Protein AF-A0AAD5BI56-F1 (afdb_monomer)

Nearest PDB structures (foldseek):
  2qjc-assembly1_A  TM=8.716E-01  e=9.945E-19  Trypanosoma brucei
  1g5b-assembly2_B  TM=6.865E-01  e=1.664E-09  Lambdavirus lambda
  2dfj-assembly1_B  TM=6.209E-01  e=1.092E-09  Shigella flexneri 2a
  7zr6-assembly1_P  TM=5.043E-01  e=1.382E-05  Homo sapiens
  6yfo-assembly1_AA  TM=4.693E-01  e=3.822E-01  Leviviridae sp.

Solvent-accessible surface area (backbone atoms only — not comparable to full-atom values): 16177 Å² total; per-residue (Å²): 135,86,74,77,98,68,82,76,65,78,79,69,83,77,62,63,23,41,42,69,44,68,53,70,52,32,77,53,95,51,94,95,40,48,67,31,48,30,44,38,41,29,20,32,37,18,4,41,42,68,48,50,53,50,38,39,56,75,67,62,67,43,84,92,47,36,45,53,33,37,28,11,30,47,48,38,94,36,93,32,24,66,63,30,51,50,50,37,59,80,63,71,49,45,50,26,32,14,49,56,56,50,51,20,47,42,42,35,18,61,77,67,73,49,71,64,66,31,34,44,44,81,86,45,102,50,72,51,81,71,78,83,91,80,82,95,65,100,40,60,39,49,63,48,29,76,69,54,47,57,70,53,52,54,53,59,53,65,21,17,41,28,34,36,57,48,76,36,62,31,72,92,86,40,71,40,42,22,33,40,22,7,26,45,76,68,72,91,49,58,82,74,68,56,55,71,65,52,24,30,52,30,46,12,20,32,55,93,80,53,85,43,76,31,61,54,63,81,44,84,60,37,38,48,37,70,57,59,56,65,65,63,93,82,80,78,65,76,69,38,37,38,36,19,13,80,45,38,93,72,26,66,40,82,51,75,43,36,39,32,29,9,29,24,25,82,74,57,37,23,38,30,30,48,36,38,35,58,44,78,45,97,87,75,51,76,42,64,46,75,46,80,46,74,33,74,75

Mean predicted aligned error: 6.43 Å

InterPro domains:
  IPR004843 Calcineurin-like, phosphoesterase domain [PF00149] (38-145)
  IPR029052 Metallo-dependent phosphatase-like [G3DSA:3.60.21.10] (22-292)
  IPR029052 Metallo-dependent phosphatase-like [SSF56300] (37-277)
  IPR050126 Diadenosine polyphosphate hydrolase [PTHR42850] (32-287)

Secondary structure (DSSP, 8-state):
----S---PPPPPPPPEESEEE--EESS--TTSEE-SEEEEE---TT-HHHHHHHHHHTT--TTTEEEEE-S--SSSSTTHHHHHHHHHHTT-EEBPPHHHHHHHHHHHHHTT-PPP-EE-TTSSPEE-PPP-----S-HHHHHHTT--HHHHHHHHH-BSEEEEEEEEETTTEEEEEEEESS---TTS-GGG--HHHHHH--EEETTT--SEES-TTSTTEEEHHHHHH--SSSS---SEEEE---TTT--EEETTEEE----GGGTSEEEEEEEEEEE-TTS-EEEEEEEEEEE-

Sequence (297 aa):
MVLPSYYIPEAVPLVPIKHISHLNVSFEVENGRKQVNRIILIGDIHGHYNEFKELLRRAKYNKKKDELLVVGDFVTKGPDSFKMLDYLIDNNVQCILGNHEYYVLQYYANFHAIDQPSFYLSDTEETSRIWARGAFNDDPEYLFAKKLQPRHVKYINSCSVIKELGVVPVENNGVAPGVAVHAGLRPDLKLSQQDPIDNLEMRSLIGPFFNETTSDPDAPFAKSWSKVYNSRHGKAPANYVVYYGHDAGRGLKLKQYTRGLDSGCDKGGKLTAAVISSSKKKKGKVVLEEKIVQVDC

Organism: NCBI:txid1198502

Foldseek 3Di:
DDDDPADQADDDAFDAAEQEAEQQEDCDDDPRGHHAFKEKEWFAQAQVVVQVVVLCVQVVDDLNHYAYEYLANNHHLDDHRVVSLVVCLVSVHAYAHAVLLLLLQQLLCVVVVHDRHWHCQPPDNDTDPDDDDDDDDPGRSNVVSSPDDPSSSVRNSHHHQKYWHQWAAFPPQDIATAMRHAADFQQVDDSSPTDSVCSRAFQWAADDVSRHTDNDCPPPRTDGRVCVQQVDDDDRHLRYQYEYEHPCVVAFDDDRRYTYQHRPQSPQGKIKMKMWGWDADPPGDIGIDIDMTIDTD

pLDDT: mean 88.03, std 15.66, range [35.81, 98.88]

Radius of gyration: 19.18 Å; Cα contacts (8 Å, |Δi|>4): 673; chains: 1; bounding box: 51×42×67 Å

Structure (mmCIF, N/CA/C/O backbone):
data_AF-A0AAD5BI56-F1
#
_entry.id   AF-A0AAD5BI56-F1
#
loop_
_atom_site.group_PDB
_atom_site.id
_atom_site.type_symbol
_atom_site.label_atom_id
_atom_site.label_alt_id
_atom_site.label_comp_id
_atom_site.label_asym_id
_atom_site.label_entity_id
_atom_site.label_seq_id
_atom_site.pdbx_PDB_ins_code
_atom_site.Cartn_x
_atom_site.Cartn_y
_atom_site.Cartn_z
_atom_site.occupancy
_atom_site.B_iso_or_equiv
_atom_site.auth_seq_id
_atom_site.auth_comp_id
_atom_site.auth_asym_id
_atom_site.auth_atom_id
_atom_site.pdbx_PDB_model_num
ATOM 1 N N . MET A 1 1 ? 3.105 -18.707 -43.836 1.00 35.81 1 MET A N 1
ATOM 2 C CA . MET A 1 1 ? 3.422 -17.281 -43.610 1.00 35.81 1 MET A CA 1
ATOM 3 C C . MET A 1 1 ? 3.636 -17.124 -42.113 1.00 35.81 1 MET A C 1
ATOM 5 O O . MET A 1 1 ? 2.686 -17.281 -41.361 1.00 35.81 1 MET A O 1
ATOM 9 N N . VAL A 1 2 ? 4.891 -17.018 -41.676 1.00 40.88 2 VAL A N 1
ATOM 10 C CA . VAL A 1 2 ? 5.266 -16.961 -40.255 1.00 40.88 2 VAL A CA 1
ATOM 11 C C . VAL A 1 2 ? 5.134 -15.505 -39.813 1.00 40.88 2 VAL A C 1
ATOM 13 O O . VAL A 1 2 ? 5.843 -14.648 -40.333 1.00 40.88 2 VAL A O 1
ATOM 16 N N . LEU A 1 3 ? 4.183 -15.215 -38.925 1.00 36.59 3 LEU A N 1
ATOM 17 C CA . LEU A 1 3 ? 4.079 -13.909 -38.270 1.00 36.59 3 LEU A CA 1
ATOM 18 C C . LEU A 1 3 ? 5.242 -13.749 -37.268 1.00 36.59 3 LEU A C 1
ATOM 20 O O . LEU A 1 3 ? 5.679 -14.757 -36.705 1.00 36.59 3 LEU A O 1
ATOM 24 N N . PRO A 1 4 ? 5.752 -12.529 -37.012 1.00 43.53 4 PRO A N 1
ATOM 25 C CA . PRO A 1 4 ? 6.805 -12.322 -36.020 1.00 43.53 4 PRO A CA 1
ATOM 26 C C . PRO A 1 4 ? 6.342 -12.752 -34.620 1.00 43.53 4 PRO A C 1
ATOM 28 O O . PRO A 1 4 ? 5.197 -12.523 -34.238 1.00 43.53 4 PRO A O 1
ATOM 31 N N . SER A 1 5 ? 7.253 -13.328 -33.834 1.00 46.47 5 SER A N 1
ATOM 32 C CA . SER A 1 5 ? 7.039 -13.902 -32.494 1.00 46.47 5 SER A CA 1
ATOM 33 C C . SER A 1 5 ? 6.743 -12.890 -31.372 1.00 46.47 5 SER A C 1
ATOM 35 O O . SER A 1 5 ? 6.875 -13.229 -30.199 1.00 46.47 5 SER A O 1
ATOM 37 N N . TYR A 1 6 ? 6.369 -11.653 -31.702 1.00 49.97 6 TYR A N 1
ATOM 38 C CA . TYR A 1 6 ? 6.091 -10.591 -30.737 1.00 49.97 6 TYR A CA 1
ATOM 39 C C . TYR A 1 6 ? 4.894 -9.766 -31.207 1.00 49.97 6 TYR A C 1
ATOM 41 O O . TYR A 1 6 ? 5.027 -8.808 -31.963 1.00 49.97 6 TYR A O 1
ATOM 49 N N . TYR A 1 7 ? 3.704 -10.159 -30.754 1.00 48.56 7 TYR A N 1
ATOM 50 C CA . TYR A 1 7 ? 2.538 -9.285 -30.769 1.00 48.56 7 TYR A CA 1
ATOM 51 C C . TYR A 1 7 ? 2.714 -8.281 -29.630 1.00 48.56 7 TYR A C 1
ATOM 53 O O . TYR A 1 7 ? 2.552 -8.642 -28.466 1.00 48.56 7 TYR A O 1
ATOM 61 N N . ILE A 1 8 ? 3.102 -7.050 -29.957 1.00 55.62 8 ILE A N 1
ATOM 62 C CA . ILE A 1 8 ? 3.018 -5.925 -29.027 1.00 55.62 8 ILE A CA 1
ATOM 63 C C . ILE A 1 8 ? 1.547 -5.486 -29.062 1.00 55.62 8 ILE A C 1
ATOM 65 O O . ILE A 1 8 ? 1.097 -5.036 -30.119 1.00 55.62 8 ILE A O 1
ATOM 69 N N . PRO A 1 9 ? 0.761 -5.676 -27.984 1.00 58.88 9 PRO A N 1
ATOM 70 C CA . PRO A 1 9 ? -0.631 -5.241 -27.958 1.00 58.88 9 PRO A CA 1
ATOM 71 C C . PRO A 1 9 ? -0.736 -3.742 -28.257 1.00 58.88 9 PRO A C 1
ATOM 73 O O . PRO A 1 9 ? 0.205 -2.992 -28.001 1.00 58.88 9 PRO A O 1
ATOM 76 N N . GLU A 1 10 ? -1.883 -3.299 -28.773 1.00 71.06 10 GLU A N 1
ATOM 77 C CA . GLU A 1 10 ? -2.164 -1.874 -28.972 1.00 71.06 10 GLU A CA 1
ATOM 78 C C . GLU A 1 10 ? -1.860 -1.084 -27.688 1.00 71.06 10 GLU A C 1
ATOM 80 O O . GLU A 1 10 ? -2.349 -1.419 -26.603 1.00 71.06 10 GLU A O 1
ATOM 85 N N . ALA A 1 11 ? -1.002 -0.069 -27.812 1.00 80.56 11 ALA A N 1
ATOM 86 C CA . ALA A 1 11 ? -0.542 0.713 -26.678 1.00 80.56 11 ALA A CA 1
ATOM 87 C C . ALA A 1 11 ? -1.693 1.553 -26.111 1.00 80.56 11 ALA A C 1
ATOM 89 O O . ALA A 1 11 ? -2.337 2.321 -26.821 1.00 80.56 11 ALA A O 1
ATOM 90 N N . VAL A 1 12 ? -1.918 1.451 -24.805 1.00 90.00 12 VAL A N 1
ATOM 91 C CA . VAL A 1 12 ? -2.724 2.407 -24.041 1.00 90.00 12 VAL A CA 1
ATOM 92 C C . VAL A 1 12 ? -1.825 3.547 -23.554 1.00 90.00 12 VAL A C 1
ATOM 94 O O . VAL A 1 12 ? -0.844 3.252 -22.864 1.00 90.00 12 VAL A O 1
ATOM 97 N N . PRO A 1 13 ? -2.145 4.818 -23.863 1.00 92.50 13 PRO A N 1
ATOM 98 C CA . PRO A 1 13 ? -1.470 5.969 -23.272 1.00 92.50 13 PRO A CA 1
ATOM 99 C C . PRO A 1 13 ? -1.646 6.003 -21.753 1.00 92.50 13 PRO A C 1
ATOM 101 O O . PRO A 1 13 ? -2.727 5.699 -21.243 1.00 92.50 13 PRO A O 1
ATOM 104 N N . LEU A 1 14 ? -0.600 6.407 -21.036 1.00 94.12 14 LEU A N 1
ATOM 105 C CA . LEU A 1 14 ? -0.683 6.635 -19.597 1.00 94.12 14 LEU A CA 1
ATOM 106 C C . LEU A 1 14 ? -1.347 7.986 -19.327 1.00 94.12 14 LEU A C 1
ATOM 108 O O . LEU A 1 14 ? -1.049 8.979 -19.990 1.00 94.12 14 LEU A O 1
ATOM 112 N N . VAL A 1 15 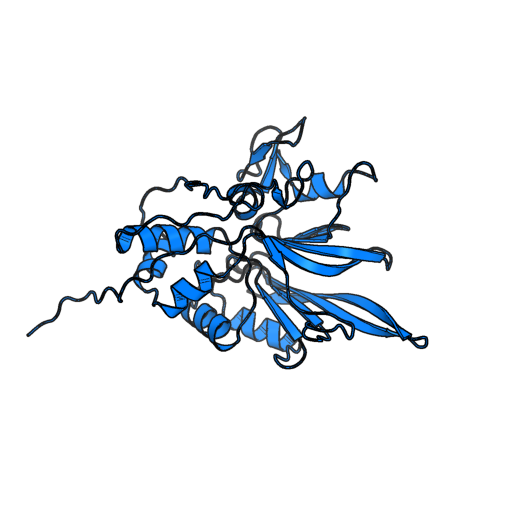? -2.230 8.029 -18.334 1.00 92.88 15 VAL A N 1
ATOM 113 C CA . VAL A 1 15 ? -2.718 9.288 -17.761 1.00 92.88 15 VAL A CA 1
ATOM 114 C C . VAL A 1 15 ? -1.902 9.630 -16.516 1.00 92.88 15 VAL A C 1
ATOM 116 O O . VAL A 1 15 ? -1.364 8.714 -15.880 1.00 92.88 15 VAL A O 1
ATOM 119 N N . PRO A 1 16 ? -1.808 10.914 -16.125 1.00 93.94 16 PRO A N 1
ATOM 120 C CA . PRO A 1 16 ? -1.108 11.261 -14.901 1.00 93.94 16 PRO A CA 1
ATOM 121 C C . PRO A 1 16 ? -1.740 10.552 -13.694 1.00 93.94 16 PRO A C 1
ATOM 123 O O . PRO A 1 16 ? -2.962 10.490 -13.523 1.00 93.94 16 PRO A O 1
ATOM 126 N N . ILE A 1 17 ? -0.886 9.962 -12.871 1.00 95.12 17 ILE A N 1
ATOM 127 C CA . ILE A 1 17 ? -1.247 9.184 -11.695 1.00 95.12 17 ILE A CA 1
ATOM 128 C C . ILE A 1 17 ? -1.766 10.145 -10.631 1.00 95.12 17 ILE A C 1
ATOM 130 O O . ILE A 1 17 ? -1.154 11.172 -10.328 1.00 95.12 17 ILE A O 1
ATOM 134 N N . LYS A 1 18 ? -2.906 9.810 -10.029 1.00 94.25 18 LYS A N 1
ATOM 135 C CA . LYS A 1 18 ? -3.472 10.615 -8.945 1.00 94.25 18 LYS A CA 1
ATOM 136 C C . LYS A 1 18 ? -2.580 10.517 -7.712 1.00 94.25 18 LYS A C 1
ATOM 138 O O . LYS A 1 18 ? -2.407 9.425 -7.168 1.00 94.25 18 LYS A O 1
ATOM 143 N N . HIS A 1 19 ? -2.082 11.655 -7.236 1.00 92.81 19 HIS A N 1
ATOM 144 C CA . HIS A 1 19 ? -1.311 11.693 -5.998 1.00 92.81 19 HIS A CA 1
ATOM 145 C C . HIS A 1 19 ? -2.173 11.266 -4.801 1.00 92.81 19 HIS A C 1
ATOM 147 O O . HIS A 1 19 ? -1.813 10.340 -4.082 1.00 92.81 19 HIS A O 1
ATOM 153 N N . ILE A 1 20 ? -3.363 11.853 -4.644 1.00 94.12 20 ILE A N 1
ATOM 154 C CA . ILE A 1 20 ? -4.287 11.537 -3.547 1.00 94.12 20 ILE A CA 1
ATOM 155 C C . ILE A 1 20 ? -5.631 11.083 -4.120 1.00 94.12 20 ILE A C 1
ATOM 157 O O . ILE A 1 20 ? -6.160 11.670 -5.066 1.00 94.12 20 ILE A O 1
ATOM 161 N N . SER A 1 21 ? -6.202 10.030 -3.541 1.00 95.31 21 SER A N 1
ATOM 162 C CA . SER A 1 21 ? -7.594 9.638 -3.764 1.00 95.31 21 SER A CA 1
ATOM 163 C C . SER A 1 21 ? -8.299 9.306 -2.450 1.00 95.31 21 SER A C 1
ATOM 165 O O . SER A 1 21 ? -7.669 9.200 -1.400 1.00 95.31 21 SER A O 1
ATOM 167 N N . HIS A 1 22 ? -9.615 9.116 -2.503 1.00 94.69 22 HIS A N 1
ATOM 168 C CA . HIS A 1 22 ? -10.417 8.757 -1.337 1.00 94.69 22 HIS A CA 1
ATOM 169 C C . HIS A 1 22 ? -11.075 7.403 -1.561 1.00 94.69 22 HIS A C 1
ATOM 171 O O . HIS A 1 22 ? -11.611 7.123 -2.638 1.00 94.69 22 HIS A O 1
ATOM 177 N N . LEU A 1 23 ? -11.064 6.564 -0.533 1.00 93.06 23 LEU A N 1
ATOM 178 C CA . LEU A 1 23 ? -11.834 5.336 -0.521 1.00 93.06 23 LEU A CA 1
ATOM 179 C C . LEU A 1 23 ? -13.317 5.687 -0.339 1.00 93.06 23 LEU A C 1
ATOM 181 O O . LEU A 1 23 ? -13.715 6.194 0.707 1.00 93.06 23 LEU A O 1
ATOM 185 N N . ASN A 1 24 ? -14.148 5.440 -1.357 1.00 89.88 24 ASN A N 1
ATOM 186 C CA . ASN A 1 24 ? -15.558 5.850 -1.339 1.00 89.88 24 ASN A CA 1
ATOM 187 C C . ASN A 1 24 ? -16.462 4.877 -0.554 1.00 89.88 24 ASN A C 1
ATOM 189 O O . ASN A 1 24 ? -17.459 4.363 -1.073 1.00 89.88 24 ASN A O 1
ATOM 193 N N . VAL A 1 25 ? -16.093 4.603 0.697 1.00 87.31 25 VAL A N 1
ATOM 194 C CA . VAL A 1 25 ? -16.835 3.729 1.609 1.00 87.31 25 VAL A CA 1
ATOM 195 C C . VAL A 1 25 ? -17.056 4.408 2.957 1.00 87.31 25 VAL A C 1
ATOM 197 O O . VAL A 1 25 ? -16.293 5.288 3.344 1.00 87.31 25 VAL A O 1
ATOM 200 N N . SER A 1 26 ? -18.098 4.002 3.678 1.00 85.25 26 SER A N 1
ATOM 201 C CA . SER A 1 26 ? -18.300 4.392 5.078 1.00 85.25 26 SER A CA 1
ATOM 202 C C . SER A 1 26 ? -18.767 3.200 5.909 1.00 85.25 26 SER A C 1
ATOM 204 O O . SER A 1 26 ? -19.437 2.290 5.414 1.00 85.25 26 SER A O 1
ATOM 206 N N . PHE A 1 27 ? -18.401 3.208 7.189 1.00 85.12 27 PHE A N 1
ATOM 207 C CA . PHE A 1 27 ? -18.938 2.279 8.181 1.00 85.12 27 PHE A CA 1
ATOM 208 C C . PHE A 1 27 ? -20.350 2.677 8.642 1.00 85.12 27 PHE A C 1
ATOM 210 O O . PHE A 1 27 ? -21.086 1.847 9.184 1.00 85.12 27 PHE A O 1
ATOM 217 N N . GLU A 1 28 ? -20.739 3.931 8.414 1.00 81.62 28 GLU A N 1
ATOM 218 C CA . GLU A 1 28 ? -22.058 4.481 8.712 1.00 81.62 28 GLU A CA 1
ATOM 219 C C . GLU A 1 28 ? -22.866 4.707 7.426 1.00 81.62 28 GLU A C 1
ATOM 221 O O . GLU A 1 28 ? -22.363 4.580 6.308 1.00 81.62 28 GLU A O 1
ATOM 226 N N . VAL A 1 29 ? -24.168 4.962 7.578 1.00 78.19 29 VAL A N 1
ATOM 227 C CA . VAL A 1 29 ? -25.028 5.284 6.435 1.00 78.19 29 VAL A CA 1
ATOM 228 C C . VAL A 1 29 ? -24.800 6.747 6.079 1.00 78.19 29 VAL A C 1
ATOM 230 O O . VAL A 1 29 ? -25.206 7.635 6.824 1.00 78.19 29 VAL A O 1
ATOM 233 N N . GLU A 1 30 ? -24.174 6.989 4.933 1.00 77.94 30 GLU A N 1
ATOM 234 C CA . GLU A 1 30 ? -23.887 8.324 4.413 1.00 77.94 30 GLU A CA 1
ATOM 235 C C . GLU A 1 30 ? -24.306 8.417 2.943 1.00 77.94 30 GLU A C 1
ATOM 237 O O . GLU A 1 30 ? -24.035 7.515 2.146 1.00 77.94 30 GLU A O 1
ATOM 242 N N . ASN A 1 31 ? -24.957 9.520 2.564 1.00 76.38 31 ASN A N 1
ATOM 243 C CA . ASN A 1 31 ? -25.384 9.732 1.181 1.00 76.38 31 ASN A CA 1
ATOM 244 C C . ASN A 1 31 ? -24.171 9.777 0.237 1.00 76.38 31 ASN A C 1
ATOM 246 O O . ASN A 1 31 ? -23.253 10.568 0.431 1.00 76.38 31 ASN A O 1
ATOM 250 N N . GLY A 1 32 ? -24.192 8.939 -0.804 1.00 77.88 32 GLY A N 1
ATOM 251 C CA . GLY A 1 32 ? -23.152 8.895 -1.841 1.00 77.88 32 GLY A CA 1
ATOM 252 C C . GLY A 1 32 ? -21.956 7.979 -1.548 1.00 77.88 32 GLY A C 1
ATOM 253 O O . GLY A 1 32 ? -21.111 7.809 -2.429 1.00 77.88 32 GLY A O 1
ATOM 254 N N . ARG A 1 33 ? -21.894 7.342 -0.367 1.00 82.00 33 ARG A N 1
ATOM 255 C CA . ARG A 1 33 ? -20.837 6.376 -0.011 1.00 82.00 33 ARG A CA 1
ATOM 256 C C . ARG A 1 33 ? -21.368 4.949 0.056 1.00 82.00 33 ARG A C 1
ATOM 258 O O . ARG A 1 33 ? -22.476 4.698 0.528 1.00 82.00 33 ARG A O 1
ATOM 265 N N . LYS A 1 34 ? -20.557 3.985 -0.386 1.00 84.94 34 LYS A N 1
ATOM 266 C CA . LYS A 1 34 ? -20.876 2.559 -0.237 1.00 84.94 34 LYS A CA 1
ATOM 267 C C . LYS A 1 34 ? -20.737 2.174 1.236 1.00 84.94 34 LYS A C 1
ATOM 269 O O . LYS A 1 34 ? -19.648 2.264 1.799 1.00 84.94 34 LYS A O 1
ATOM 274 N N . GLN A 1 35 ? -21.816 1.709 1.857 1.00 87.31 35 GLN A N 1
ATOM 275 C CA . GLN A 1 35 ? -21.732 1.189 3.218 1.00 87.31 35 GLN A CA 1
ATOM 276 C C . GLN A 1 35 ? -20.966 -0.140 3.233 1.00 87.31 35 GLN A C 1
ATOM 278 O O . GLN A 1 35 ? -21.286 -1.058 2.474 1.00 87.31 35 GLN A O 1
ATOM 283 N N . VAL A 1 36 ? -19.980 -0.254 4.121 1.00 89.81 36 VAL A N 1
ATOM 284 C CA . VAL A 1 36 ? -19.196 -1.476 4.326 1.00 89.81 36 VAL A CA 1
ATOM 285 C C . VAL A 1 36 ? -19.108 -1.819 5.803 1.00 89.81 36 VAL A C 1
ATOM 287 O O . VAL A 1 36 ? -19.143 -0.952 6.673 1.00 89.81 36 VAL A O 1
ATOM 290 N N . ASN A 1 37 ? -18.972 -3.110 6.093 1.00 88.62 37 ASN A N 1
ATOM 291 C CA . ASN A 1 37 ? -18.754 -3.560 7.468 1.00 88.62 37 ASN A CA 1
ATOM 292 C C . ASN A 1 37 ? -17.268 -3.686 7.788 1.00 88.62 37 ASN A C 1
ATOM 294 O O . ASN A 1 37 ? -16.886 -3.637 8.958 1.00 88.62 37 ASN A O 1
ATOM 298 N N . ARG A 1 38 ? -16.437 -3.911 6.762 1.00 95.56 38 ARG A N 1
ATOM 299 C CA . ARG A 1 38 ? -15.000 -4.113 6.920 1.00 95.56 38 ARG A CA 1
ATOM 300 C C . ARG A 1 38 ? -14.207 -3.521 5.766 1.00 95.56 38 ARG A C 1
ATOM 302 O O . ARG A 1 38 ? -14.643 -3.599 4.620 1.00 95.56 38 ARG A O 1
ATOM 309 N N . ILE A 1 39 ? -13.028 -3.009 6.087 1.00 97.69 39 ILE A N 1
ATOM 310 C CA . ILE A 1 39 ? -11.970 -2.667 5.137 1.00 97.69 39 ILE A CA 1
ATOM 311 C C . ILE A 1 39 ? -10.804 -3.610 5.431 1.00 97.69 39 ILE A C 1
ATOM 313 O O . ILE A 1 39 ? -10.390 -3.744 6.582 1.00 97.69 39 ILE A O 1
ATOM 317 N N . ILE A 1 40 ? -10.304 -4.294 4.408 1.00 98.56 40 ILE A N 1
ATOM 318 C CA . ILE A 1 40 ? -9.171 -5.214 4.506 1.00 98.56 40 ILE A CA 1
ATOM 319 C C . ILE A 1 40 ? -8.021 -4.613 3.704 1.00 98.56 40 ILE A C 1
ATOM 321 O O . ILE A 1 40 ? -8.127 -4.492 2.485 1.00 98.56 40 ILE A O 1
ATOM 325 N N . LEU A 1 41 ? -6.945 -4.236 4.391 1.00 98.75 41 LEU A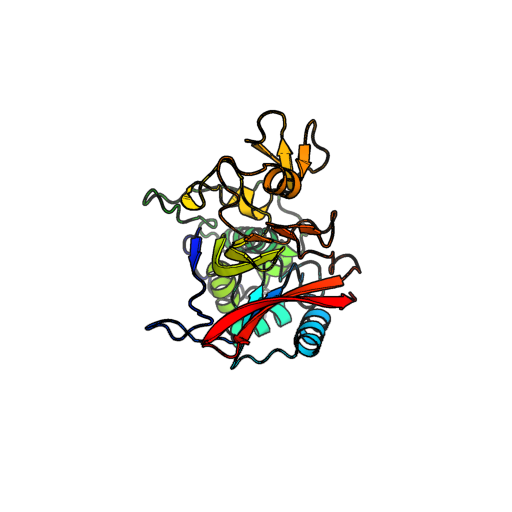 N 1
ATOM 326 C CA . LEU A 1 41 ? -5.714 -3.728 3.791 1.00 98.75 41 LEU A CA 1
ATOM 327 C C . LEU A 1 41 ? -4.678 -4.845 3.771 1.00 98.75 41 LEU A C 1
ATOM 329 O O . LEU A 1 41 ? -4.394 -5.403 4.828 1.00 98.75 41 LEU A O 1
ATOM 333 N N . ILE A 1 42 ? -4.132 -5.173 2.606 1.00 98.88 42 ILE A N 1
ATOM 334 C CA . ILE A 1 42 ? -3.132 -6.235 2.429 1.00 98.88 42 ILE A CA 1
ATOM 335 C C . ILE A 1 42 ? -1.795 -5.595 2.060 1.00 98.88 42 ILE A C 1
ATOM 337 O O . ILE A 1 42 ? -1.767 -4.734 1.181 1.00 98.88 42 ILE A O 1
ATOM 341 N N . GLY A 1 43 ? -0.721 -6.001 2.743 1.00 98.69 43 GLY A N 1
ATOM 342 C CA . GLY A 1 43 ? 0.648 -5.601 2.400 1.00 98.69 43 GLY A CA 1
ATOM 343 C C . GLY A 1 43 ? 1.149 -6.240 1.100 1.00 98.69 43 GLY A C 1
ATOM 344 O O . GLY A 1 43 ? 0.371 -6.792 0.327 1.00 98.69 43 GLY A O 1
ATOM 345 N N . ASP A 1 44 ? 2.456 -6.181 0.896 1.00 98.69 44 ASP A N 1
ATOM 346 C CA . ASP A 1 44 ? 3.159 -6.550 -0.333 1.00 98.69 44 ASP A CA 1
ATOM 347 C C . ASP A 1 44 ? 2.939 -8.033 -0.666 1.00 98.69 44 ASP A C 1
ATOM 349 O O . ASP A 1 44 ? 3.248 -8.932 0.124 1.00 98.69 44 ASP A O 1
ATOM 353 N N . ILE A 1 45 ? 2.343 -8.287 -1.834 1.00 98.69 45 ILE A N 1
ATOM 354 C CA . ILE A 1 45 ? 1.920 -9.627 -2.263 1.00 98.69 45 ILE A CA 1
ATOM 355 C C . ILE A 1 45 ? 2.922 -10.229 -3.242 1.00 98.69 45 ILE A C 1
ATOM 357 O O . ILE A 1 45 ? 3.144 -11.440 -3.238 1.00 98.69 45 ILE A O 1
ATOM 361 N N . HIS A 1 46 ? 3.500 -9.407 -4.117 1.00 98.00 46 HIS A N 1
ATOM 362 C CA . HIS A 1 46 ? 4.485 -9.828 -5.102 1.00 98.00 46 HIS A CA 1
ATOM 363 C C . HIS A 1 46 ? 4.066 -11.073 -5.895 1.00 98.00 46 HIS A C 1
ATOM 365 O O . HIS A 1 46 ? 4.786 -12.059 -5.964 1.00 98.00 46 HIS A O 1
ATOM 371 N N . GLY A 1 47 ? 2.848 -11.107 -6.442 1.00 97.81 47 GLY A N 1
ATOM 37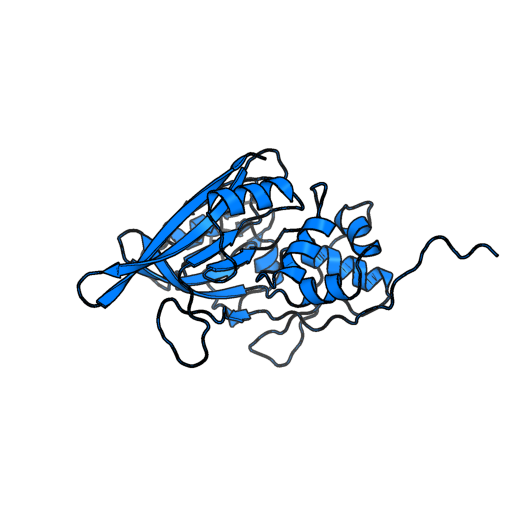2 C CA . GLY A 1 47 ? 2.386 -12.245 -7.244 1.00 97.81 47 GLY A CA 1
ATOM 373 C C . GLY A 1 47 ? 2.219 -13.584 -6.503 1.00 97.81 47 GLY A C 1
ATOM 374 O O . GLY A 1 47 ? 1.986 -14.588 -7.175 1.00 97.81 47 GLY A O 1
ATOM 375 N N . HIS A 1 48 ? 2.281 -13.626 -5.166 1.00 98.44 48 HIS A N 1
ATOM 376 C CA . HIS A 1 48 ? 1.989 -14.811 -4.340 1.00 98.44 48 HIS A CA 1
ATOM 377 C C . HIS A 1 48 ? 0.471 -15.048 -4.247 1.00 98.44 48 HIS A C 1
ATOM 379 O O . HIS A 1 48 ? -0.207 -14.750 -3.259 1.00 98.44 48 HIS A O 1
ATOM 385 N N . TYR A 1 49 ? -0.107 -15.497 -5.366 1.00 98.62 49 TYR A N 1
ATOM 386 C CA . TYR A 1 49 ? -1.555 -15.606 -5.548 1.00 98.62 49 TYR A CA 1
ATOM 387 C C . TYR A 1 49 ? -2.220 -16.621 -4.621 1.00 98.62 49 TYR A C 1
ATOM 389 O O . TYR A 1 49 ? -3.317 -16.359 -4.119 1.00 98.62 49 TYR A O 1
ATOM 397 N N . ASN A 1 50 ? -1.580 -17.757 -4.355 1.00 98.50 50 ASN A N 1
ATOM 398 C CA . ASN A 1 50 ? -2.168 -18.789 -3.502 1.00 98.50 50 ASN A CA 1
ATOM 399 C C . ASN A 1 50 ? -2.261 -18.313 -2.047 1.00 98.50 50 ASN A C 1
ATOM 401 O O . ASN A 1 50 ? -3.297 -18.478 -1.402 1.00 98.50 50 ASN A O 1
ATOM 405 N N . GLU A 1 51 ? -1.219 -17.643 -1.574 1.00 98.69 51 GLU A N 1
ATOM 406 C CA . GLU A 1 51 ? -1.085 -17.053 -0.247 1.00 98.69 51 GLU A CA 1
ATOM 407 C C . GLU A 1 51 ? -2.123 -15.944 -0.076 1.00 98.69 51 GLU A C 1
ATOM 409 O O . GLU A 1 51 ? -2.882 -15.930 0.891 1.00 98.69 51 GLU A O 1
ATOM 414 N N . PHE A 1 52 ? -2.274 -15.076 -1.076 1.00 98.81 52 PHE A N 1
ATOM 415 C CA . PHE A 1 52 ? -3.350 -14.090 -1.110 1.00 98.81 52 PHE A CA 1
ATOM 416 C C . PHE A 1 52 ? -4.745 -14.727 -1.006 1.00 98.81 52 PHE A C 1
ATOM 418 O O . PHE A 1 52 ? -5.577 -14.287 -0.207 1.00 98.81 52 PHE A O 1
ATOM 425 N N . LYS A 1 53 ? -5.025 -15.794 -1.766 1.00 98.62 53 LYS A N 1
ATOM 426 C CA . LYS A 1 53 ? -6.315 -16.501 -1.697 1.00 98.62 53 LYS A CA 1
ATOM 427 C C . LYS A 1 53 ? -6.547 -17.147 -0.331 1.00 98.62 53 LYS A C 1
ATOM 429 O O . LYS A 1 53 ? -7.665 -17.069 0.188 1.00 98.62 53 LYS A O 1
ATOM 434 N N . GLU A 1 54 ? -5.516 -17.742 0.258 1.00 98.75 54 GLU A N 1
ATOM 435 C CA . GLU A 1 54 ? -5.558 -18.319 1.601 1.00 98.75 54 GLU A CA 1
ATOM 436 C C . GLU A 1 54 ? -5.791 -17.236 2.663 1.00 98.75 54 GLU A C 1
ATOM 438 O O . GLU A 1 54 ? -6.624 -17.406 3.556 1.00 98.75 54 GLU A O 1
ATOM 443 N N . LEU A 1 55 ? -5.157 -16.072 2.526 1.00 98.81 55 LEU A N 1
ATOM 444 C CA . LEU A 1 55 ? -5.350 -14.935 3.421 1.00 98.81 55 LEU A CA 1
ATOM 445 C C . LEU A 1 55 ? -6.789 -14.414 3.353 1.00 98.81 55 LEU A C 1
ATOM 447 O O . LEU A 1 55 ? -7.423 -14.230 4.395 1.00 98.81 55 LEU A O 1
ATOM 451 N N . LEU A 1 56 ? -7.358 -14.264 2.153 1.00 98.62 56 LEU A N 1
ATOM 452 C CA . LEU A 1 56 ? -8.770 -13.905 1.992 1.00 98.62 56 LEU A CA 1
ATOM 453 C C . LEU A 1 56 ? -9.706 -14.936 2.637 1.00 98.62 56 LEU A C 1
ATOM 455 O O . LEU A 1 56 ? -10.705 -14.559 3.261 1.00 98.62 56 LEU A O 1
ATOM 459 N N . ARG A 1 57 ? -9.384 -16.233 2.537 1.00 98.50 57 ARG A N 1
ATOM 460 C CA . ARG A 1 57 ? -10.142 -17.305 3.196 1.00 98.50 57 ARG A CA 1
ATOM 461 C C . ARG A 1 57 ? -10.065 -17.179 4.720 1.00 98.50 57 ARG A C 1
ATOM 463 O O . ARG A 1 57 ? -11.107 -17.221 5.377 1.00 98.50 57 ARG A O 1
ATOM 470 N N . ARG A 1 58 ? -8.871 -16.964 5.288 1.00 98.38 58 ARG A N 1
ATOM 471 C CA . ARG A 1 58 ? -8.673 -16.769 6.740 1.00 98.38 58 ARG A CA 1
ATOM 472 C C . ARG A 1 58 ? -9.372 -15.515 7.259 1.00 98.38 58 ARG A C 1
ATOM 474 O O . ARG A 1 58 ? -10.013 -15.566 8.307 1.00 98.38 58 ARG A O 1
ATOM 481 N N . ALA A 1 59 ? -9.334 -14.421 6.499 1.00 97.50 59 ALA A N 1
ATOM 482 C CA . ALA A 1 59 ? -10.051 -13.185 6.810 1.00 97.50 59 ALA A CA 1
ATOM 483 C C . ALA A 1 59 ? -11.578 -13.302 6.619 1.00 97.50 59 ALA A C 1
ATOM 485 O O . ALA A 1 59 ? -12.331 -12.394 6.997 1.00 97.50 59 ALA A O 1
ATOM 486 N N . LYS A 1 60 ? -12.057 -14.422 6.054 1.00 97.44 60 LYS A N 1
ATOM 487 C CA . LYS A 1 60 ? -13.458 -14.654 5.676 1.00 97.44 60 LYS A CA 1
ATOM 488 C C . LYS A 1 60 ? -13.979 -13.530 4.777 1.00 97.44 60 LYS A C 1
ATOM 490 O O . LYS A 1 60 ? -15.059 -12.994 5.030 1.00 97.44 60 LYS A O 1
ATOM 495 N N . TYR A 1 61 ? -13.178 -13.119 3.796 1.00 97.50 61 TYR A N 1
ATOM 496 C CA . TYR A 1 61 ? -13.501 -12.020 2.892 1.00 97.50 61 TYR A CA 1
ATOM 497 C C . TYR A 1 61 ? -14.801 -12.285 2.123 1.00 97.50 61 TYR A C 1
ATOM 499 O O . TYR A 1 61 ? -15.033 -13.373 1.594 1.00 97.50 61 TYR A O 1
ATOM 507 N N . ASN A 1 62 ? -15.643 -11.261 2.044 1.00 95.25 62 ASN A N 1
ATOM 508 C CA . ASN A 1 62 ? -16.883 -11.247 1.296 1.00 95.25 62 ASN A CA 1
ATOM 509 C C . ASN A 1 62 ? -16.981 -9.953 0.481 1.00 95.25 62 ASN A C 1
ATOM 511 O O . ASN A 1 62 ? -17.355 -8.904 1.004 1.00 95.25 62 ASN A O 1
ATOM 515 N N . LYS A 1 63 ? -16.755 -10.061 -0.832 1.00 92.81 63 LYS A N 1
ATOM 516 C CA . LYS A 1 63 ? -16.817 -8.953 -1.804 1.00 92.81 63 LYS A CA 1
ATOM 517 C C . LYS A 1 63 ? -18.088 -8.095 -1.729 1.00 92.81 63 LYS A C 1
ATOM 519 O O . LYS A 1 63 ? -18.058 -6.921 -2.081 1.00 92.81 63 LYS A O 1
ATOM 524 N N . LYS A 1 64 ? -19.220 -8.657 -1.285 1.00 90.31 64 LYS A N 1
ATOM 525 C CA . LYS A 1 64 ? -20.489 -7.915 -1.175 1.00 90.31 64 LYS A CA 1
ATOM 526 C C . LYS A 1 64 ? -20.569 -7.027 0.072 1.00 90.31 64 LYS A C 1
ATOM 528 O O . LYS A 1 64 ? -21.412 -6.139 0.102 1.00 90.31 64 LYS A O 1
ATOM 533 N N . LYS A 1 65 ? -19.766 -7.295 1.108 1.00 90.56 65 LYS A N 1
ATOM 534 C CA . LYS A 1 65 ? -19.846 -6.628 2.426 1.00 90.56 65 LYS A CA 1
ATOM 535 C C . LYS A 1 65 ? -18.562 -5.913 2.838 1.00 90.56 65 LYS A C 1
ATOM 537 O O . LYS A 1 65 ? -18.617 -5.021 3.687 1.00 90.56 65 LYS A O 1
ATOM 542 N N . ASP A 1 66 ? -17.441 -6.332 2.268 1.00 95.50 66 ASP A N 1
ATOM 543 C CA . ASP A 1 66 ? -16.114 -5.848 2.608 1.00 95.50 66 ASP A CA 1
ATOM 544 C C . ASP A 1 66 ? -15.531 -5.040 1.449 1.00 95.50 66 ASP A C 1
ATOM 546 O O . ASP A 1 66 ? -15.797 -5.321 0.276 1.00 95.50 66 ASP A O 1
ATOM 550 N N . GLU A 1 67 ? -14.693 -4.074 1.796 1.00 97.44 67 GLU A N 1
ATOM 551 C CA . GLU A 1 67 ? -13.807 -3.391 0.865 1.00 97.44 67 GLU A CA 1
ATOM 552 C C . GLU A 1 67 ? -12.403 -3.986 0.976 1.00 97.44 67 GLU A C 1
ATOM 554 O O . GLU A 1 67 ? -11.919 -4.241 2.080 1.00 97.44 67 GLU A O 1
ATOM 559 N N . LEU A 1 68 ? -11.761 -4.227 -0.165 1.00 98.44 68 LEU A N 1
ATOM 560 C CA . LEU A 1 68 ? -10.416 -4.788 -0.232 1.00 98.44 68 LEU A CA 1
ATOM 561 C C . LEU A 1 68 ? -9.474 -3.764 -0.856 1.00 98.44 68 LEU A C 1
ATOM 563 O O . LEU A 1 68 ? -9.799 -3.201 -1.903 1.00 98.44 68 LEU A O 1
ATOM 567 N N . LEU A 1 69 ? -8.322 -3.556 -0.224 1.00 98.75 69 LEU A N 1
ATOM 568 C CA . LEU A 1 69 ? -7.283 -2.641 -0.672 1.00 98.75 69 LEU A CA 1
ATOM 569 C C . LEU A 1 69 ? -5.908 -3.311 -0.577 1.00 98.75 69 LEU A C 1
ATOM 571 O O . LEU A 1 69 ? -5.553 -3.837 0.475 1.00 98.75 69 LEU A O 1
ATOM 575 N N . VAL A 1 70 ? -5.132 -3.269 -1.659 1.00 98.81 70 VAL A N 1
ATOM 576 C CA . VAL A 1 70 ? -3.719 -3.695 -1.676 1.00 98.81 70 VAL A CA 1
ATOM 577 C C . VAL A 1 70 ? -2.798 -2.477 -1.568 1.00 98.81 70 VAL A C 1
ATOM 579 O O . VAL A 1 70 ? -3.055 -1.453 -2.206 1.00 98.81 70 VAL A O 1
ATOM 582 N N . VAL A 1 71 ? -1.762 -2.555 -0.731 1.00 98.44 71 VAL A N 1
ATOM 583 C CA . VAL A 1 71 ? -0.905 -1.412 -0.352 1.00 98.44 71 VAL A CA 1
ATOM 584 C C . VAL A 1 71 ? 0.351 -1.328 -1.242 1.00 98.44 71 VAL A C 1
ATOM 586 O O . VAL A 1 71 ? 1.451 -1.061 -0.772 1.00 98.44 71 VAL A O 1
ATOM 589 N N . GLY A 1 72 ? 0.171 -1.535 -2.549 1.00 97.94 72 GLY A N 1
ATOM 590 C CA . GLY A 1 72 ? 1.260 -1.621 -3.529 1.00 97.94 72 GLY A CA 1
ATOM 591 C C . GLY A 1 72 ? 1.937 -2.991 -3.556 1.00 97.94 72 GLY A C 1
ATOM 592 O O . GLY A 1 72 ? 1.558 -3.892 -2.804 1.00 97.94 72 GLY A O 1
ATOM 593 N N . ASP A 1 73 ? 2.886 -3.146 -4.473 1.00 98.50 73 ASP A N 1
ATOM 594 C CA . ASP A 1 73 ? 3.738 -4.322 -4.651 1.00 98.50 73 ASP A CA 1
ATOM 595 C C . ASP A 1 73 ? 2.938 -5.625 -4.709 1.00 98.50 73 ASP A C 1
ATOM 597 O O . ASP A 1 73 ? 3.185 -6.613 -4.013 1.00 98.50 73 ASP A O 1
ATOM 601 N N . PHE A 1 74 ? 1.907 -5.631 -5.550 1.00 98.44 74 PHE A N 1
ATOM 602 C CA . PHE A 1 74 ? 1.067 -6.804 -5.771 1.00 98.44 74 PHE A CA 1
ATOM 603 C C . PHE A 1 74 ? 1.528 -7.633 -6.975 1.00 98.44 74 PHE A C 1
ATOM 605 O O . PHE A 1 74 ? 1.144 -8.803 -7.086 1.00 98.44 74 PHE A O 1
ATOM 612 N N . VAL A 1 75 ? 2.371 -7.081 -7.854 1.00 97.06 75 VAL A N 1
ATOM 613 C CA . VAL A 1 75 ? 3.029 -7.820 -8.944 1.00 97.06 75 VAL A CA 1
ATOM 614 C C . VAL A 1 75 ? 4.527 -8.030 -8.690 1.00 97.06 75 VAL A C 1
ATOM 616 O O . VAL A 1 75 ? 5.068 -7.573 -7.690 1.00 97.06 75 VAL A O 1
ATOM 619 N N . THR A 1 76 ? 5.155 -8.771 -9.610 1.00 92.94 76 THR A N 1
ATOM 620 C CA . THR A 1 76 ? 6.590 -9.104 -9.679 1.00 92.94 76 THR A CA 1
ATOM 621 C C . THR A 1 76 ? 7.123 -9.923 -8.497 1.00 92.94 76 THR A C 1
ATOM 623 O O . THR A 1 76 ? 6.381 -10.227 -7.570 1.00 92.94 76 THR A O 1
ATOM 626 N N . LYS A 1 77 ? 8.383 -10.378 -8.592 1.00 91.69 77 LYS A N 1
ATOM 627 C CA . LYS A 1 77 ? 9.113 -11.312 -7.697 1.00 91.69 77 LYS A CA 1
ATOM 628 C C . LYS A 1 77 ? 8.522 -12.723 -7.529 1.00 91.69 77 LYS A C 1
ATOM 630 O O . LYS A 1 77 ? 9.273 -13.689 -7.630 1.00 91.69 77 LYS A O 1
ATOM 635 N N . GLY A 1 78 ? 7.221 -12.870 -7.296 1.00 93.31 78 GLY A N 1
ATOM 636 C CA . GLY A 1 78 ? 6.555 -14.170 -7.172 1.00 93.31 78 GLY A CA 1
ATOM 637 C C . GLY A 1 78 ? 6.015 -14.733 -8.493 1.00 93.31 78 GLY A C 1
ATOM 638 O O . GLY A 1 78 ? 6.072 -14.087 -9.543 1.00 93.31 78 GLY A O 1
ATOM 639 N N . PRO A 1 79 ? 5.474 -15.964 -8.462 1.00 94.88 79 PRO A N 1
ATOM 640 C CA . PRO A 1 79 ? 5.252 -16.769 -9.666 1.00 94.88 79 PRO A CA 1
ATOM 641 C C . PRO A 1 79 ? 4.007 -16.384 -10.482 1.00 94.88 79 PRO A C 1
ATOM 643 O O . PRO A 1 79 ? 3.948 -16.665 -11.678 1.00 94.88 79 PRO A O 1
ATOM 646 N N . ASP A 1 80 ? 3.000 -15.765 -9.858 1.00 97.06 80 ASP A N 1
ATOM 647 C CA . ASP A 1 80 ? 1.638 -15.680 -10.401 1.00 97.06 80 ASP A CA 1
ATOM 648 C C . ASP A 1 80 ? 1.128 -14.228 -10.546 1.00 97.06 80 ASP A C 1
ATOM 650 O O . ASP A 1 80 ? -0.066 -13.953 -10.402 1.00 97.06 80 ASP A O 1
ATOM 654 N N . SER A 1 81 ? 2.004 -13.273 -10.883 1.00 97.31 81 SER A N 1
ATOM 655 C CA . SER A 1 81 ? 1.645 -11.845 -10.992 1.00 97.31 81 SER A CA 1
ATOM 656 C C . SER A 1 81 ? 0.483 -11.552 -11.953 1.00 97.31 81 SER A C 1
ATOM 658 O O . SER A 1 81 ? -0.348 -10.700 -11.652 1.00 97.31 81 SER A O 1
ATOM 660 N N . PHE A 1 82 ? 0.368 -12.261 -13.084 1.00 97.81 82 PHE A N 1
ATOM 661 C CA . PHE A 1 82 ? -0.779 -12.080 -13.989 1.00 97.81 82 PHE A CA 1
ATOM 662 C C . PHE A 1 82 ? -2.083 -12.591 -13.375 1.00 97.81 82 PHE A C 1
ATOM 664 O O . PHE A 1 82 ? -3.079 -11.880 -13.419 1.00 97.81 82 PHE A O 1
ATOM 671 N N . LYS A 1 83 ? -2.077 -13.758 -12.713 1.00 98.19 83 LYS A N 1
ATOM 672 C CA . LYS A 1 83 ? -3.271 -14.253 -12.005 1.00 98.19 83 LYS A CA 1
ATOM 673 C C . LYS A 1 83 ? -3.691 -13.303 -10.885 1.00 98.19 83 LYS A C 1
ATOM 675 O O . LYS A 1 83 ? -4.886 -13.102 -10.676 1.00 98.19 83 LYS A O 1
ATOM 680 N N . MET A 1 84 ? -2.717 -12.716 -10.183 1.00 98.38 84 MET A N 1
ATOM 681 C CA . MET A 1 84 ? -2.977 -11.670 -9.197 1.00 98.38 84 MET A CA 1
ATOM 682 C C . MET A 1 84 ? -3.691 -10.488 -9.845 1.00 98.38 84 MET A C 1
ATOM 684 O O . MET A 1 84 ? -4.780 -10.116 -9.417 1.00 98.38 84 MET A O 1
ATOM 688 N N . LEU A 1 85 ? -3.104 -9.932 -10.903 1.00 98.06 85 LEU A N 1
ATOM 689 C CA . LEU A 1 85 ? -3.625 -8.751 -11.575 1.00 98.06 85 LEU A CA 1
ATOM 690 C C . LEU A 1 85 ? -5.025 -8.984 -12.152 1.00 98.06 85 LEU A C 1
ATOM 692 O O . LEU A 1 85 ? -5.920 -8.167 -11.946 1.00 98.06 85 LEU A O 1
ATOM 696 N N . ASP A 1 86 ? -5.235 -10.136 -12.784 1.00 98.62 86 ASP A N 1
ATOM 697 C CA . ASP A 1 86 ? -6.532 -10.571 -13.295 1.00 98.62 86 ASP A CA 1
ATOM 698 C C . ASP A 1 86 ? -7.574 -10.616 -12.172 1.00 98.62 86 ASP A C 1
ATOM 700 O O . ASP A 1 86 ? -8.654 -10.040 -12.299 1.00 98.62 86 ASP A O 1
ATOM 704 N N . TYR A 1 87 ? -7.234 -11.222 -11.029 1.00 98.69 87 TYR A N 1
ATOM 705 C CA . TYR A 1 87 ? -8.130 -11.276 -9.879 1.00 98.69 87 TYR A CA 1
ATOM 706 C C . TYR A 1 87 ? -8.484 -9.884 -9.353 1.00 98.69 87 TYR A C 1
ATOM 708 O O . TYR A 1 87 ? -9.653 -9.631 -9.050 1.00 98.69 87 TYR A O 1
ATOM 716 N N . LEU A 1 88 ? -7.493 -9.001 -9.207 1.00 98.69 88 LEU A N 1
ATOM 717 C CA . LEU A 1 88 ? -7.697 -7.647 -8.696 1.00 98.69 88 LEU A CA 1
ATOM 718 C C . LEU A 1 88 ? -8.627 -6.841 -9.616 1.00 98.69 88 LEU A C 1
ATOM 720 O O . LEU A 1 88 ? -9.565 -6.205 -9.128 1.00 98.69 88 LEU A O 1
ATOM 724 N N . ILE A 1 89 ? -8.428 -6.948 -10.934 1.00 98.56 89 ILE A N 1
ATOM 725 C CA . ILE A 1 89 ? -9.259 -6.308 -11.963 1.00 98.56 89 ILE A CA 1
ATOM 726 C C . ILE A 1 89 ? -10.684 -6.856 -11.929 1.00 98.56 89 ILE A C 1
ATOM 728 O O . ILE A 1 89 ? -11.639 -6.099 -11.747 1.00 98.56 89 ILE A O 1
ATOM 732 N N . ASP A 1 90 ? -10.841 -8.175 -12.037 1.00 98.25 90 ASP A N 1
ATOM 733 C CA . ASP A 1 90 ? -12.149 -8.832 -12.125 1.00 98.25 90 ASP A CA 1
ATOM 734 C C . ASP A 1 90 ? -12.959 -8.661 -10.822 1.00 98.25 90 ASP A C 1
ATOM 736 O O . ASP A 1 90 ? -14.193 -8.788 -10.782 1.00 98.25 90 ASP A O 1
ATOM 740 N N . ASN A 1 91 ? -12.271 -8.338 -9.720 1.00 97.38 91 ASN A N 1
ATOM 741 C CA . ASN A 1 91 ? -12.883 -8.055 -8.430 1.00 97.38 91 ASN A CA 1
ATOM 742 C C . ASN A 1 91 ? -12.979 -6.582 -8.050 1.00 97.38 91 ASN A C 1
ATOM 744 O O . ASN A 1 91 ? -13.551 -6.304 -6.994 1.00 97.38 91 ASN A O 1
ATOM 748 N N . ASN A 1 92 ? -12.552 -5.670 -8.926 1.00 96.50 92 ASN A N 1
ATOM 749 C CA . ASN A 1 92 ? -12.554 -4.228 -8.689 1.00 96.50 92 ASN A CA 1
ATOM 750 C C . ASN A 1 92 ? -11.912 -3.867 -7.336 1.00 96.50 92 ASN A C 1
ATOM 752 O O . ASN A 1 92 ? -12.471 -3.106 -6.544 1.00 96.50 92 ASN A O 1
ATOM 756 N N . VAL A 1 93 ? -10.777 -4.502 -7.041 1.00 98.25 93 VAL A N 1
ATOM 757 C CA . VAL A 1 93 ? -10.039 -4.313 -5.790 1.00 98.25 93 VAL A CA 1
ATOM 758 C C . VAL A 1 93 ? -9.348 -2.954 -5.817 1.00 98.25 93 VAL A C 1
ATOM 760 O O . VAL A 1 93 ? -8.783 -2.565 -6.839 1.00 98.25 93 VAL A O 1
ATOM 763 N N . GLN A 1 94 ? -9.384 -2.227 -4.701 1.00 98.31 94 GLN A N 1
ATOM 764 C CA . GLN A 1 94 ? -8.698 -0.944 -4.579 1.00 98.31 94 GLN A CA 1
ATOM 765 C C . GLN A 1 94 ? -7.190 -1.161 -4.477 1.00 98.31 94 GLN A C 1
ATOM 767 O O . GLN A 1 94 ? -6.735 -2.118 -3.855 1.00 98.31 94 GLN A O 1
ATOM 772 N N . CYS A 1 95 ? -6.413 -0.244 -5.037 1.00 98.31 95 CYS A N 1
ATOM 773 C CA . CYS A 1 95 ? -4.960 -0.317 -4.993 1.00 98.31 95 CYS A CA 1
ATOM 774 C C . CYS A 1 95 ? -4.337 1.024 -4.610 1.00 98.31 95 CYS A C 1
ATOM 776 O O . CYS A 1 95 ? -4.858 2.101 -4.930 1.00 98.31 95 CYS A O 1
ATOM 778 N N . ILE A 1 96 ? -3.212 0.913 -3.913 1.00 98.62 96 ILE A N 1
ATOM 779 C CA . ILE A 1 96 ? -2.148 1.906 -3.859 1.00 98.62 96 ILE A CA 1
ATOM 780 C C . ILE A 1 96 ? -1.094 1.506 -4.889 1.00 98.62 96 ILE A C 1
ATOM 782 O O . ILE A 1 96 ? -0.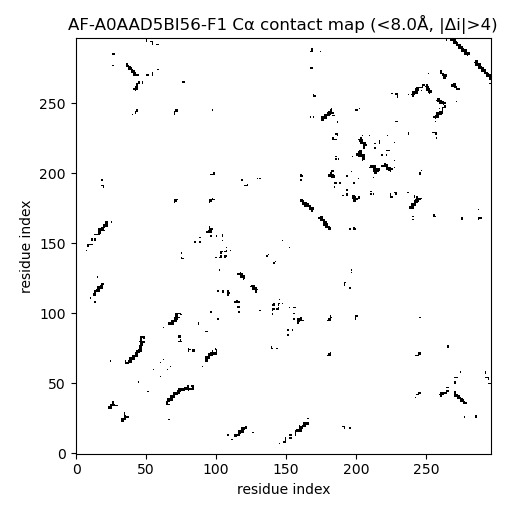885 0.315 -5.116 1.00 98.62 96 ILE A O 1
ATOM 786 N N . LEU A 1 97 ? -0.474 2.487 -5.535 1.00 98.50 97 LEU A N 1
ATOM 787 C CA . LEU A 1 97 ? 0.653 2.238 -6.427 1.00 98.50 97 LEU A CA 1
ATOM 788 C C . LEU A 1 97 ? 1.891 1.874 -5.591 1.00 98.50 97 LEU A C 1
ATOM 790 O O . LEU A 1 97 ? 2.239 2.647 -4.703 1.00 98.50 97 LEU A O 1
ATOM 794 N N . GLY A 1 98 ? 2.529 0.732 -5.856 1.00 98.25 98 GLY A N 1
ATOM 795 C CA . GLY A 1 98 ? 3.854 0.396 -5.328 1.00 98.25 98 GLY A CA 1
ATOM 796 C C . GLY A 1 98 ? 4.985 0.848 -6.249 1.00 98.25 98 GLY A C 1
ATOM 797 O O . GLY A 1 98 ? 4.746 1.233 -7.401 1.00 98.25 98 GLY A O 1
ATOM 798 N N . ASN A 1 99 ? 6.230 0.814 -5.767 1.00 97.00 99 ASN A N 1
ATOM 799 C CA . ASN A 1 99 ? 7.373 1.169 -6.612 1.00 97.00 99 ASN A CA 1
ATOM 800 C C . ASN A 1 99 ? 7.570 0.132 -7.730 1.00 97.00 99 ASN A C 1
ATOM 802 O O . ASN A 1 99 ? 7.886 0.512 -8.856 1.00 97.00 99 ASN A O 1
ATOM 806 N N . HIS A 1 100 ? 7.287 -1.151 -7.477 1.00 96.62 100 HIS A N 1
ATOM 807 C CA . HIS A 1 100 ? 7.375 -2.182 -8.513 1.00 96.62 100 HIS A CA 1
ATOM 808 C C . HIS A 1 100 ? 6.345 -1.967 -9.632 1.00 96.62 100 HIS A C 1
ATOM 810 O O . HIS A 1 100 ? 6.676 -2.063 -10.817 1.00 96.62 100 HIS A O 1
ATOM 816 N N . GLU A 1 101 ? 5.110 -1.588 -9.292 1.00 97.88 101 GLU A N 1
ATOM 817 C CA . GLU A 1 101 ? 4.116 -1.196 -10.294 1.00 97.88 101 GLU A CA 1
ATOM 818 C C . GLU A 1 101 ? 4.526 0.058 -11.079 1.00 97.88 101 GLU A C 1
ATOM 820 O O . GLU A 1 101 ? 4.294 0.131 -12.289 1.00 97.88 101 GLU A O 1
ATOM 825 N N . TYR A 1 102 ? 5.144 1.038 -10.414 1.00 96.56 102 TYR A N 1
ATOM 826 C CA . TYR A 1 102 ? 5.647 2.242 -11.072 1.00 96.56 102 TYR A CA 1
ATOM 827 C C . TYR A 1 102 ? 6.747 1.913 -12.090 1.00 96.56 102 TYR A C 1
ATOM 829 O O . TYR A 1 102 ? 6.653 2.334 -13.246 1.00 96.56 102 TYR A O 1
ATOM 837 N N . TYR A 1 103 ? 7.730 1.087 -11.720 1.00 94.50 103 TYR A N 1
ATOM 838 C CA . TYR A 1 103 ? 8.794 0.647 -12.630 1.00 94.50 103 TYR A CA 1
ATOM 839 C C . TYR A 1 103 ? 8.239 -0.133 -13.827 1.00 94.50 103 TYR A C 1
ATOM 841 O O . TYR A 1 103 ? 8.654 0.086 -14.967 1.00 94.50 103 TYR A O 1
ATOM 849 N N . VAL A 1 104 ? 7.235 -0.987 -13.604 1.00 94.94 104 VAL A N 1
ATOM 850 C CA . VAL A 1 104 ? 6.514 -1.684 -14.678 1.00 94.94 104 VAL A CA 1
ATOM 851 C C . VAL A 1 104 ? 5.889 -0.694 -15.674 1.00 94.94 104 VAL A C 1
ATOM 853 O O . VAL A 1 104 ? 6.011 -0.899 -16.884 1.00 94.94 104 VAL A O 1
ATOM 856 N N . LEU A 1 105 ? 5.262 0.395 -15.206 1.00 95.44 105 LEU A N 1
ATOM 857 C CA . LEU A 1 105 ? 4.725 1.440 -16.090 1.00 95.44 105 LEU A CA 1
ATOM 858 C C . LEU A 1 105 ? 5.827 2.181 -16.861 1.00 95.44 105 LEU A C 1
ATOM 860 O O . LEU A 1 105 ? 5.635 2.482 -18.039 1.00 95.44 105 LEU A O 1
ATOM 864 N N . GLN A 1 106 ? 6.981 2.446 -16.242 1.00 93.31 106 GLN A N 1
ATOM 865 C CA . GLN A 1 106 ? 8.121 3.078 -16.919 1.00 93.31 106 GLN A CA 1
ATOM 866 C C . GLN A 1 106 ? 8.692 2.194 -18.038 1.00 93.31 106 GLN A C 1
ATOM 868 O O . GLN A 1 106 ? 8.944 2.679 -19.147 1.00 93.31 106 GLN A O 1
ATOM 873 N N . TYR A 1 107 ? 8.861 0.891 -17.781 1.00 91.50 107 TYR A N 1
ATOM 874 C CA . TYR A 1 107 ? 9.300 -0.069 -18.798 1.00 91.50 107 TYR A CA 1
ATOM 875 C C . TYR A 1 107 ? 8.277 -0.208 -19.924 1.00 91.50 107 TYR A C 1
ATOM 877 O O . TYR A 1 107 ? 8.653 -0.181 -21.096 1.00 91.50 107 TYR A O 1
ATOM 885 N N . TYR A 1 108 ? 6.988 -0.292 -19.588 1.00 92.62 108 TYR A N 1
ATOM 886 C CA . TYR A 1 108 ? 5.908 -0.293 -20.571 1.00 92.62 108 TYR A CA 1
ATOM 887 C C . TYR A 1 108 ? 5.956 0.963 -21.455 1.00 92.62 108 TYR A C 1
ATOM 889 O O . TYR A 1 108 ? 5.941 0.849 -22.681 1.00 92.62 108 TYR A O 1
ATOM 897 N N . ALA A 1 109 ? 6.107 2.151 -20.862 1.00 92.88 109 ALA A N 1
ATOM 898 C CA . ALA A 1 109 ? 6.204 3.395 -21.618 1.00 92.88 109 ALA A CA 1
ATOM 899 C C . ALA A 1 109 ? 7.385 3.389 -22.605 1.00 92.88 109 ALA A C 1
ATOM 901 O O . ALA A 1 109 ? 7.224 3.749 -23.772 1.00 92.88 109 ALA A O 1
ATOM 902 N N . ASN A 1 110 ? 8.542 2.882 -22.166 1.00 89.56 110 ASN A N 1
ATOM 903 C CA . ASN A 1 110 ? 9.726 2.724 -23.012 1.00 89.56 110 ASN A CA 1
ATOM 904 C C . ASN A 1 110 ? 9.498 1.749 -24.176 1.00 89.56 110 ASN A C 1
ATOM 906 O O . ASN A 1 110 ? 9.869 2.060 -25.305 1.00 89.56 110 ASN A O 1
ATOM 910 N N . PHE A 1 111 ? 8.879 0.587 -23.936 1.00 86.75 111 PHE A N 1
ATOM 911 C CA . PHE A 1 111 ? 8.619 -0.403 -24.993 1.00 86.75 111 PHE A CA 1
ATOM 912 C C . PHE A 1 111 ? 7.702 0.111 -26.092 1.00 86.75 111 PHE A C 1
ATOM 914 O O . PHE A 1 111 ? 7.878 -0.239 -27.257 1.00 86.75 111 PHE A O 1
ATOM 921 N N . HIS A 1 112 ? 6.722 0.921 -25.709 1.00 88.75 112 HIS A N 1
ATOM 922 C CA . HIS A 1 112 ? 5.726 1.455 -26.625 1.00 88.75 112 HIS A CA 1
ATOM 923 C C . HIS A 1 112 ? 6.086 2.848 -27.158 1.00 88.75 112 HIS A C 1
ATOM 925 O O . HIS A 1 112 ? 5.308 3.405 -27.928 1.00 88.75 112 HIS A O 1
ATOM 931 N N . ALA A 1 113 ? 7.249 3.394 -26.777 1.00 89.81 113 ALA A N 1
ATOM 932 C CA . ALA A 1 113 ? 7.695 4.742 -27.130 1.00 89.81 113 ALA A CA 1
ATOM 933 C C . ALA A 1 113 ? 6.636 5.826 -26.832 1.00 89.81 113 ALA A C 1
ATOM 935 O O . ALA A 1 113 ? 6.393 6.716 -27.646 1.00 89.81 113 ALA A O 1
ATOM 936 N N . ILE A 1 114 ? 6.001 5.733 -25.661 1.00 90.81 114 ILE A N 1
ATOM 937 C CA . ILE A 1 114 ? 5.031 6.715 -25.155 1.00 90.81 114 ILE A CA 1
ATOM 938 C C . ILE A 1 114 ? 5.627 7.517 -23.992 1.00 90.81 114 ILE A C 1
ATOM 940 O O . ILE A 1 114 ? 6.711 7.211 -23.491 1.00 90.81 114 ILE A O 1
ATOM 944 N N . ASP A 1 115 ? 4.905 8.545 -23.546 1.00 90.62 115 ASP A N 1
ATOM 945 C CA . ASP A 1 115 ? 5.315 9.343 -22.395 1.00 90.62 115 ASP A CA 1
ATOM 946 C C . ASP A 1 115 ? 5.461 8.502 -21.119 1.00 90.62 115 ASP A C 1
ATOM 948 O O . ASP A 1 115 ? 4.657 7.617 -20.817 1.00 90.62 115 ASP A O 1
ATOM 952 N N . GLN A 1 116 ? 6.502 8.824 -20.350 1.00 91.06 116 GLN A N 1
ATOM 953 C CA . GLN A 1 116 ? 6.745 8.255 -19.025 1.00 91.06 116 GLN A CA 1
ATOM 954 C C . GLN A 1 116 ? 5.590 8.582 -18.061 1.00 91.06 116 GLN A C 1
ATOM 956 O O . GLN A 1 116 ? 4.981 9.652 -18.193 1.00 91.06 116 GLN A O 1
ATOM 961 N N . PRO A 1 117 ? 5.304 7.707 -17.073 1.00 92.00 117 PRO A N 1
ATOM 962 C CA . PRO A 1 117 ? 4.306 8.000 -16.054 1.00 92.00 117 PRO A CA 1
ATOM 963 C C . PRO A 1 117 ? 4.634 9.323 -15.351 1.00 92.00 117 PRO A C 1
ATOM 965 O O . PRO A 1 117 ? 5.786 9.625 -15.042 1.00 92.00 117 PRO A O 1
ATOM 968 N N . SER A 1 118 ? 3.598 10.119 -15.124 1.00 92.12 118 SER A N 1
ATOM 969 C CA . SER A 1 118 ? 3.660 11.410 -14.440 1.00 92.12 118 SER A CA 1
ATOM 970 C C . SER A 1 118 ? 2.621 11.448 -13.326 1.00 92.12 118 SER A C 1
ATOM 972 O O . SER A 1 118 ? 1.777 10.555 -13.241 1.00 92.12 118 SER A O 1
ATOM 974 N N . PHE A 1 119 ? 2.663 12.468 -12.470 1.00 90.19 119 PHE A N 1
ATOM 975 C CA . PHE A 1 119 ? 1.734 12.617 -11.350 1.00 90.19 119 PHE A CA 1
ATOM 976 C C . PHE A 1 119 ? 0.904 13.899 -11.475 1.00 90.19 119 PHE A C 1
ATOM 978 O O . PHE A 1 119 ? 1.400 14.925 -11.940 1.00 90.19 119 PHE A O 1
ATOM 985 N N . TYR A 1 120 ? -0.350 13.848 -11.016 1.00 80.06 120 TYR A N 1
ATOM 986 C CA . TYR A 1 120 ? -1.135 15.042 -10.697 1.00 80.06 120 TYR A CA 1
ATOM 987 C C . TYR A 1 120 ? -0.709 15.559 -9.322 1.00 80.06 120 TYR A C 1
ATOM 989 O O . TYR A 1 120 ? -1.053 14.939 -8.312 1.00 80.06 120 TYR A O 1
ATOM 997 N N . LEU A 1 121 ? 0.005 16.682 -9.262 1.00 66.81 121 LEU A N 1
ATOM 998 C CA . LEU A 1 121 ? 0.237 17.382 -8.000 1.00 66.81 121 LEU A CA 1
ATOM 999 C C . LEU A 1 121 ? -1.006 18.224 -7.686 1.00 66.81 121 LEU A C 1
ATOM 1001 O O . LEU A 1 121 ? -1.520 18.924 -8.546 1.00 66.81 121 LEU A O 1
ATOM 1005 N N . SER A 1 122 ? -1.565 18.095 -6.482 1.00 55.31 122 SER A N 1
ATOM 1006 C CA . SER A 1 122 ? -2.889 18.660 -6.167 1.00 55.31 122 SER A CA 1
ATOM 1007 C C . SER A 1 122 ? -2.921 20.188 -6.081 1.00 55.31 122 SER A C 1
ATOM 1009 O O . SER A 1 122 ? -4.006 20.761 -6.108 1.00 55.31 122 SER A O 1
ATOM 1011 N N . ASP A 1 123 ? -1.759 20.834 -5.960 1.00 49.91 123 ASP A N 1
ATOM 1012 C CA . ASP A 1 123 ? -1.664 22.257 -5.611 1.00 49.91 123 ASP A CA 1
ATOM 1013 C C . ASP A 1 123 ? -1.242 23.142 -6.802 1.00 49.91 123 ASP A C 1
ATOM 1015 O O . ASP A 1 123 ? -1.275 24.368 -6.705 1.00 49.91 123 ASP A O 1
ATOM 1019 N N . THR A 1 124 ? -0.919 22.544 -7.950 1.00 46.44 124 THR A N 1
ATOM 1020 C CA . THR A 1 124 ? -0.684 23.234 -9.221 1.00 46.44 124 THR A CA 1
ATOM 1021 C C . THR A 1 124 ? -1.276 22.362 -10.326 1.00 46.44 124 THR A C 1
ATOM 1023 O O . THR A 1 124 ? -1.108 21.149 -10.300 1.00 46.44 124 THR A O 1
ATOM 1026 N N . GLU A 1 125 ? -1.958 22.912 -11.334 1.00 51.19 125 GLU A N 1
ATOM 1027 C CA . GLU A 1 125 ? -2.319 22.156 -12.555 1.00 51.19 125 GLU A CA 1
ATOM 1028 C C . GLU A 1 125 ? -1.066 21.730 -13.371 1.00 51.19 125 GLU A C 1
ATOM 1030 O O . GLU A 1 125 ? -1.112 21.582 -14.589 1.00 51.19 125 GLU A O 1
ATOM 1035 N N . GLU A 1 126 ? 0.082 21.553 -12.713 1.00 48.59 126 GLU A N 1
ATOM 1036 C CA . GLU A 1 126 ? 1.352 21.158 -13.290 1.00 48.59 126 GLU A CA 1
ATOM 1037 C C . GLU A 1 126 ? 1.592 19.668 -13.053 1.00 48.59 126 GLU A C 1
ATOM 1039 O O . GLU A 1 126 ? 1.578 19.147 -11.936 1.00 48.59 126 GLU A O 1
ATOM 1044 N N . THR A 1 127 ? 1.869 18.966 -14.144 1.00 54.59 127 THR A N 1
ATOM 1045 C CA . THR A 1 127 ? 2.378 17.599 -14.107 1.00 54.59 127 THR A CA 1
ATOM 1046 C C . THR A 1 127 ? 3.876 17.630 -13.815 1.00 54.59 127 THR A C 1
ATOM 1048 O O . THR A 1 127 ? 4.644 18.161 -14.623 1.00 54.59 127 THR A O 1
ATOM 1051 N N . SER A 1 128 ? 4.325 17.028 -12.713 1.00 52.56 128 SER A N 1
ATOM 1052 C CA . SER A 1 128 ? 5.757 16.823 -12.478 1.00 52.56 128 SER A CA 1
ATOM 1053 C C . SER A 1 128 ? 6.241 15.566 -13.210 1.00 52.56 128 SER A C 1
ATOM 1055 O O . SER A 1 128 ? 5.661 14.482 -13.109 1.00 52.56 128 SER A O 1
ATOM 1057 N N . ARG A 1 129 ? 7.320 15.710 -13.989 1.00 53.00 129 ARG A N 1
ATOM 1058 C CA . ARG A 1 129 ? 8.043 14.588 -14.610 1.00 53.00 129 ARG A CA 1
ATOM 1059 C C . ARG A 1 129 ? 9.150 14.159 -13.651 1.00 53.00 129 ARG A C 1
ATOM 1061 O O . ARG A 1 129 ? 10.286 14.601 -13.792 1.00 53.00 129 ARG A O 1
ATOM 1068 N N . ILE A 1 130 ? 8.812 13.371 -12.633 1.00 50.84 130 ILE A N 1
ATOM 1069 C CA . ILE A 1 130 ? 9.808 12.847 -11.690 1.00 50.84 130 ILE A CA 1
ATOM 1070 C C . ILE A 1 130 ? 10.278 11.482 -12.196 1.00 50.84 130 ILE A C 1
ATOM 1072 O O . ILE A 1 130 ? 9.491 10.548 -12.330 1.00 50.84 130 ILE A O 1
ATOM 1076 N N . TRP A 1 131 ? 11.563 11.368 -12.523 1.00 50.53 131 TRP A N 1
ATOM 1077 C CA . TRP A 1 131 ? 12.141 10.143 -13.072 1.00 50.53 131 TRP A CA 1
ATOM 1078 C C . TRP A 1 131 ? 12.775 9.295 -11.968 1.00 50.53 131 TRP A C 1
ATOM 1080 O O . TRP A 1 131 ? 13.707 9.752 -11.305 1.00 50.53 131 TRP A O 1
ATOM 1090 N N . ALA A 1 132 ? 12.336 8.041 -11.822 1.00 45.62 132 ALA A N 1
ATOM 1091 C CA . ALA A 1 132 ? 13.127 7.052 -11.095 1.00 45.62 132 ALA A CA 1
ATOM 1092 C C . ALA A 1 132 ? 14.403 6.734 -11.891 1.00 45.62 132 ALA A C 1
ATOM 1094 O O . ALA A 1 132 ? 14.381 6.625 -13.122 1.00 45.62 132 ALA A O 1
ATOM 1095 N N . ARG A 1 133 ? 15.534 6.622 -11.188 1.00 41.19 133 ARG A N 1
ATOM 1096 C CA . ARG A 1 133 ? 16.838 6.302 -11.779 1.00 41.19 133 ARG A CA 1
ATOM 1097 C C . ARG A 1 133 ? 17.004 4.782 -11.816 1.00 41.19 133 ARG A C 1
ATOM 1099 O O . ARG A 1 133 ? 17.305 4.185 -10.793 1.00 41.19 133 ARG A O 1
ATOM 1106 N N . GLY A 1 134 ? 16.855 4.169 -12.988 1.00 44.06 134 GLY A N 1
ATOM 1107 C CA . GLY A 1 134 ? 17.120 2.740 -13.182 1.00 44.06 134 GLY A CA 1
ATOM 1108 C C . GLY A 1 134 ? 17.528 2.426 -14.619 1.00 44.06 134 GLY A C 1
ATOM 1109 O O . GLY A 1 134 ? 16.869 2.859 -15.560 1.00 44.06 134 GLY A O 1
ATOM 1110 N N . ALA A 1 135 ? 18.651 1.724 -14.785 1.00 40.47 135 ALA A N 1
ATOM 1111 C CA . ALA A 1 135 ? 19.193 1.292 -16.072 1.00 40.47 135 ALA A CA 1
ATOM 1112 C C . ALA A 1 135 ? 18.653 -0.097 -16.459 1.00 40.47 135 ALA A C 1
ATOM 1114 O O . ALA A 1 135 ? 18.469 -0.955 -15.601 1.00 40.47 135 ALA A O 1
ATOM 1115 N N . PHE A 1 136 ? 18.428 -0.303 -17.759 1.00 43.38 136 PHE A N 1
ATOM 1116 C CA . PHE A 1 136 ? 17.876 -1.522 -18.356 1.00 43.38 136 PHE A CA 1
ATOM 1117 C C . PHE A 1 136 ? 18.671 -2.784 -17.984 1.00 43.38 136 PHE A C 1
ATOM 1119 O O . PHE A 1 136 ? 19.859 -2.876 -18.290 1.00 43.38 136 PHE A O 1
ATOM 1126 N N . ASN A 1 137 ? 17.994 -3.766 -17.384 1.00 51.06 137 ASN A N 1
ATOM 1127 C CA . ASN A 1 137 ? 18.512 -5.114 -17.144 1.00 51.06 137 ASN A CA 1
ATOM 1128 C C . ASN A 1 137 ? 17.356 -6.139 -17.187 1.00 51.06 137 ASN A C 1
ATOM 1130 O O . ASN A 1 137 ? 16.197 -5.730 -17.260 1.00 51.06 137 ASN A O 1
ATOM 1134 N N . ASP A 1 138 ? 17.655 -7.444 -17.152 1.00 56.81 138 ASP A N 1
ATOM 1135 C CA . ASP A 1 138 ? 16.701 -8.580 -17.127 1.00 56.81 138 ASP A CA 1
ATOM 1136 C C . ASP A 1 138 ? 15.834 -8.655 -15.836 1.00 56.81 138 ASP A C 1
ATOM 1138 O O . ASP A 1 138 ? 15.696 -9.698 -15.199 1.00 56.81 138 ASP A O 1
ATOM 1142 N N . ASP A 1 139 ? 15.258 -7.523 -15.438 1.00 73.94 139 ASP A N 1
ATOM 1143 C CA . ASP A 1 139 ? 14.447 -7.297 -14.240 1.00 73.94 139 ASP A CA 1
ATOM 1144 C C . ASP A 1 139 ? 13.074 -7.997 -14.369 1.00 73.94 139 ASP A C 1
ATOM 1146 O O . ASP A 1 139 ? 12.467 -7.950 -15.454 1.00 73.94 139 ASP A O 1
ATOM 1150 N N . PRO A 1 140 ? 12.521 -8.643 -13.321 1.00 85.06 140 PRO A N 1
ATOM 1151 C CA . PRO A 1 140 ? 11.165 -9.195 -13.370 1.00 85.06 140 PRO A CA 1
ATOM 1152 C C . PRO A 1 140 ? 10.103 -8.176 -13.821 1.00 85.06 140 PRO A C 1
ATOM 1154 O O . PRO A 1 140 ? 9.178 -8.548 -14.543 1.00 85.06 140 PRO A O 1
ATOM 1157 N N . GLU A 1 141 ? 10.256 -6.897 -13.486 1.00 90.25 141 GLU A N 1
ATOM 1158 C CA . GLU A 1 141 ? 9.406 -5.773 -13.902 1.00 90.25 141 GLU A CA 1
ATOM 1159 C C . GLU A 1 141 ? 9.459 -5.579 -15.420 1.00 90.25 141 GLU A C 1
ATOM 1161 O O . GLU A 1 141 ? 8.423 -5.429 -16.070 1.00 90.25 141 GLU A O 1
ATOM 1166 N N . TYR A 1 142 ? 10.661 -5.629 -16.000 1.00 87.75 142 TYR A N 1
ATOM 1167 C CA . TYR A 1 142 ? 10.891 -5.484 -17.436 1.00 87.75 142 TYR A CA 1
ATOM 1168 C C . TYR A 1 142 ? 10.218 -6.622 -18.216 1.00 87.75 142 TYR A C 1
ATOM 1170 O O . TYR A 1 142 ? 9.489 -6.385 -19.186 1.00 87.75 142 TYR A O 1
ATOM 1178 N N . LEU A 1 143 ? 10.411 -7.873 -17.780 1.00 88.06 143 LEU A N 1
ATOM 1179 C CA . LEU A 1 143 ? 9.780 -9.040 -18.408 1.00 88.06 143 LEU A CA 1
ATOM 1180 C C . LEU A 1 143 ? 8.257 -9.035 -18.242 1.00 88.06 143 LEU A C 1
ATOM 1182 O O . LEU A 1 143 ? 7.535 -9.462 -19.151 1.00 88.06 143 LEU A O 1
ATOM 1186 N N . PHE A 1 144 ? 7.766 -8.553 -17.101 1.00 91.69 144 PHE A N 1
ATOM 1187 C CA . PHE A 1 144 ? 6.342 -8.412 -16.831 1.00 91.69 144 PHE A CA 1
ATOM 1188 C C . PHE A 1 144 ? 5.704 -7.345 -17.730 1.00 91.69 144 PHE A C 1
ATOM 1190 O O . PHE A 1 144 ? 4.689 -7.614 -18.376 1.00 91.69 144 PHE A O 1
ATOM 1197 N N . ALA A 1 145 ? 6.347 -6.181 -17.866 1.00 92.19 145 ALA A N 1
ATOM 1198 C CA . ALA A 1 145 ? 5.878 -5.070 -18.689 1.00 92.19 145 ALA A CA 1
ATOM 1199 C C . ALA A 1 145 ? 5.683 -5.454 -20.170 1.00 92.19 145 ALA A C 1
ATOM 1201 O O . ALA A 1 145 ? 4.689 -5.049 -20.771 1.00 92.19 145 ALA A O 1
ATOM 1202 N N . LYS A 1 146 ? 6.540 -6.320 -20.741 1.00 88.50 146 LYS A N 1
ATOM 1203 C CA . LYS A 1 146 ? 6.398 -6.825 -22.129 1.00 88.50 146 LYS A CA 1
ATOM 1204 C C . LYS A 1 146 ? 5.105 -7.595 -22.400 1.00 88.50 146 LYS A C 1
ATOM 1206 O O . LYS A 1 146 ? 4.720 -7.763 -23.553 1.00 88.50 146 LYS A O 1
ATOM 1211 N N . LYS A 1 147 ? 4.483 -8.139 -21.355 1.00 91.38 147 LYS A N 1
ATOM 1212 C CA . LYS A 1 147 ? 3.320 -9.032 -21.446 1.00 91.38 147 LYS A CA 1
ATOM 1213 C C . LYS A 1 147 ? 2.029 -8.361 -20.966 1.00 91.38 147 LYS A C 1
ATOM 1215 O O . LYS A 1 147 ? 0.985 -9.012 -20.908 1.00 91.38 147 LYS A O 1
ATOM 1220 N N . LEU A 1 148 ? 2.079 -7.076 -20.604 1.00 93.00 148 LEU A N 1
ATOM 1221 C CA . LEU A 1 148 ? 0.895 -6.341 -20.179 1.00 93.00 148 LEU A CA 1
ATOM 1222 C C . LEU A 1 148 ? -0.116 -6.210 -21.317 1.00 93.00 148 LEU A C 1
ATOM 1224 O O . LEU A 1 148 ? 0.221 -5.951 -22.467 1.00 93.00 148 LEU A O 1
ATOM 1228 N N . GLN A 1 149 ? -1.387 -6.352 -20.960 1.00 93.44 149 GLN A N 1
ATOM 1229 C CA . GLN A 1 149 ? -2.511 -6.062 -21.837 1.00 93.44 149 GLN A CA 1
ATOM 1230 C C . GLN A 1 149 ? -3.086 -4.685 -21.485 1.00 93.44 149 GLN A C 1
ATOM 1232 O O . GLN A 1 149 ? -2.949 -4.249 -20.338 1.00 93.44 149 GLN A O 1
ATOM 1237 N N . PRO A 1 150 ? -3.834 -4.039 -22.396 1.00 94.19 150 PRO A N 1
ATOM 1238 C CA . PRO A 1 150 ? -4.504 -2.763 -22.139 1.00 94.19 150 PRO A CA 1
ATOM 1239 C C . PRO A 1 150 ? -5.241 -2.670 -20.795 1.00 94.19 150 PRO A C 1
ATOM 1241 O O . PRO A 1 150 ? -5.168 -1.653 -20.110 1.00 94.19 150 PRO A O 1
ATOM 1244 N N . ARG A 1 151 ? -5.936 -3.737 -20.378 1.00 95.62 151 ARG A N 1
ATOM 1245 C CA . ARG A 1 151 ? -6.662 -3.777 -19.097 1.00 95.62 151 ARG A CA 1
ATOM 1246 C C . ARG A 1 151 ? -5.734 -3.751 -17.875 1.00 95.62 151 ARG A C 1
ATOM 1248 O O . ARG A 1 151 ? -6.078 -3.139 -16.870 1.00 95.62 151 ARG A O 1
ATOM 1255 N N . HIS A 1 152 ? -4.565 -4.384 -17.981 1.00 97.38 152 HIS A N 1
ATOM 1256 C CA . HIS A 1 152 ? -3.551 -4.437 -16.930 1.00 97.38 152 HIS A CA 1
ATOM 1257 C C . HIS A 1 152 ? -2.954 -3.046 -16.710 1.00 97.38 152 HIS A C 1
ATOM 1259 O O . HIS A 1 152 ? -2.929 -2.556 -15.586 1.00 97.38 152 HIS A O 1
ATOM 1265 N N . VAL A 1 153 ? -2.573 -2.381 -17.806 1.00 96.94 153 VAL A N 1
ATOM 1266 C CA . VAL A 1 153 ? -2.027 -1.016 -17.788 1.00 96.94 153 VAL A CA 1
ATOM 1267 C C . VAL A 1 153 ? -3.038 -0.043 -17.189 1.00 96.94 153 VAL A C 1
ATOM 1269 O O . VAL A 1 153 ? -2.701 0.702 -16.274 1.00 96.94 153 VAL A O 1
ATOM 1272 N N . LYS A 1 154 ? -4.301 -0.094 -17.642 1.00 97.25 154 LYS A N 1
ATOM 1273 C CA . LYS A 1 154 ? -5.381 0.759 -17.116 1.00 97.25 154 LYS A CA 1
ATOM 1274 C C . LYS A 1 154 ? -5.595 0.575 -15.616 1.00 97.25 154 LYS A C 1
ATOM 1276 O O . LYS A 1 154 ? -5.817 1.559 -14.921 1.00 97.25 154 LYS A O 1
ATOM 1281 N N . TYR A 1 155 ? -5.535 -0.661 -15.119 1.00 98.31 155 TYR A N 1
ATOM 1282 C CA . TYR A 1 155 ? -5.684 -0.932 -13.691 1.00 98.31 155 TYR A CA 1
ATOM 1283 C C . TYR A 1 155 ? -4.517 -0.359 -12.886 1.00 98.31 155 TYR A C 1
ATOM 1285 O O . TYR A 1 155 ? -4.753 0.435 -11.978 1.00 98.31 155 TYR A O 1
ATOM 1293 N N . ILE A 1 156 ? -3.274 -0.680 -13.261 1.00 98.25 156 ILE A N 1
ATOM 1294 C CA . ILE A 1 156 ? -2.082 -0.186 -12.557 1.00 98.25 156 ILE A CA 1
ATOM 1295 C C . ILE A 1 156 ? -2.042 1.352 -12.572 1.00 98.25 156 ILE A C 1
ATOM 1297 O O . ILE A 1 156 ? -1.861 1.980 -11.534 1.00 98.25 156 ILE A O 1
ATOM 1301 N N . ASN A 1 157 ? -2.305 1.976 -13.723 1.00 97.12 157 ASN A N 1
ATOM 1302 C CA . ASN A 1 157 ? -2.317 3.434 -13.873 1.00 97.12 157 ASN A CA 1
ATOM 1303 C C . ASN A 1 157 ? -3.501 4.118 -13.152 1.00 97.12 157 ASN A C 1
ATOM 1305 O O . ASN A 1 157 ? -3.494 5.334 -12.977 1.00 97.12 157 ASN A O 1
ATOM 1309 N N . SER A 1 158 ? -4.501 3.356 -12.688 1.00 96.94 158 SER A N 1
ATOM 1310 C CA . SER A 1 158 ? -5.597 3.870 -11.853 1.00 96.94 158 SER A CA 1
ATOM 1311 C C . SER A 1 158 ? -5.280 3.896 -10.351 1.00 96.94 158 SER A C 1
ATOM 1313 O O . SER A 1 158 ? -6.000 4.552 -9.590 1.00 96.94 158 SER A O 1
ATOM 1315 N N . CYS A 1 159 ? -4.219 3.208 -9.916 1.00 98.19 159 CYS A N 1
ATOM 1316 C CA . CYS A 1 159 ? -3.791 3.182 -8.522 1.00 98.19 159 CYS A CA 1
ATOM 1317 C C . CYS A 1 159 ? -3.244 4.554 -8.110 1.00 98.19 159 CYS A C 1
ATOM 1319 O O . CYS A 1 159 ? -2.397 5.126 -8.790 1.00 98.19 159 CYS A O 1
ATOM 1321 N N . SER A 1 160 ? -3.735 5.097 -6.996 1.00 97.19 160 SER A N 1
ATOM 1322 C CA . SER A 1 160 ? -3.237 6.366 -6.452 1.00 97.19 160 SER A CA 1
ATOM 1323 C C . SER A 1 160 ? -2.028 6.140 -5.553 1.00 97.19 160 SER A C 1
ATOM 1325 O O . SER A 1 160 ? -1.897 5.071 -4.961 1.00 97.19 160 SER A O 1
ATOM 1327 N N . VAL A 1 161 ? -1.207 7.168 -5.366 1.00 97.75 161 VAL A N 1
ATOM 1328 C CA . VAL A 1 161 ? -0.037 7.100 -4.472 1.00 97.75 161 VAL A CA 1
ATOM 1329 C C . VAL A 1 161 ? -0.462 7.077 -2.999 1.00 97.75 161 VAL A C 1
ATOM 1331 O O . VAL A 1 161 ? 0.008 6.255 -2.218 1.00 97.75 161 VAL A O 1
ATOM 1334 N N . ILE A 1 162 ? -1.415 7.935 -2.631 1.00 97.62 162 ILE A N 1
ATOM 1335 C CA . ILE A 1 162 ? -2.018 8.011 -1.299 1.00 97.62 162 ILE A CA 1
ATOM 1336 C C . ILE A 1 162 ? -3.524 7.779 -1.431 1.00 97.62 162 ILE A C 1
ATOM 1338 O O . ILE A 1 162 ? -4.175 8.311 -2.337 1.00 97.62 162 ILE A O 1
ATOM 1342 N N . LYS A 1 163 ? -4.108 7.006 -0.512 1.00 97.75 163 LYS A N 1
ATOM 1343 C CA . LYS A 1 163 ? -5.564 6.853 -0.406 1.00 97.75 163 LYS A CA 1
ATOM 1344 C C . LYS A 1 163 ? -6.046 7.128 1.006 1.00 97.75 163 LYS A C 1
ATOM 1346 O O . LYS A 1 163 ? -5.650 6.447 1.947 1.00 97.75 163 LYS A O 1
ATOM 1351 N N . GLU A 1 164 ? -6.941 8.096 1.146 1.00 96.69 164 GLU A N 1
ATOM 1352 C CA . GLU A 1 164 ? -7.624 8.357 2.408 1.00 96.69 164 GLU A CA 1
ATOM 1353 C C . GLU A 1 164 ? -8.686 7.284 2.673 1.00 96.69 164 GLU A C 1
ATOM 1355 O O . GLU A 1 164 ? -9.501 6.963 1.807 1.00 96.69 164 GLU A O 1
ATOM 1360 N N . LEU A 1 165 ? -8.673 6.730 3.884 1.00 95.31 165 LEU A N 1
ATOM 1361 C CA . LEU A 1 165 ? -9.495 5.589 4.301 1.00 95.31 165 LEU A CA 1
ATOM 1362 C C . LEU A 1 165 ? -10.731 6.005 5.111 1.00 95.31 165 LEU A C 1
ATOM 1364 O O . LEU A 1 165 ? -11.525 5.155 5.507 1.00 95.31 165 LEU A O 1
ATOM 1368 N N . GLY A 1 166 ? -10.878 7.300 5.397 1.00 91.62 166 GLY A N 1
ATOM 1369 C CA . GLY A 1 166 ? -11.840 7.795 6.376 1.00 91.62 166 GLY A CA 1
ATOM 1370 C C . GLY A 1 166 ? -11.337 7.578 7.801 1.00 91.62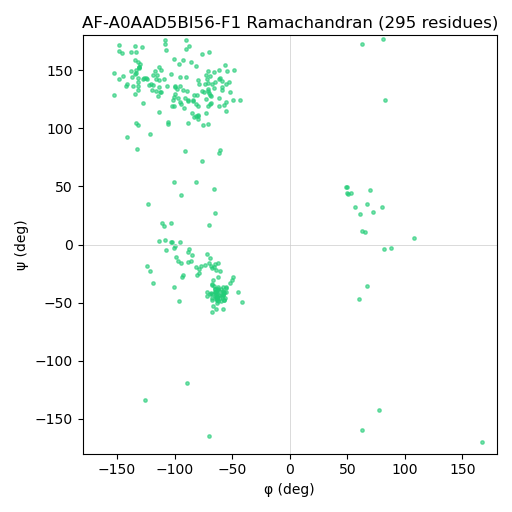 166 GLY A C 1
ATOM 1371 O O . GLY A 1 166 ? -10.155 7.757 8.079 1.00 91.62 166 GLY A O 1
ATOM 1372 N N . VAL A 1 167 ? -12.233 7.232 8.721 1.00 91.25 167 VAL A N 1
ATOM 1373 C CA . VAL A 1 167 ? -11.906 7.066 10.143 1.00 91.25 167 VAL A CA 1
ATOM 1374 C C . VAL A 1 167 ? -11.479 5.624 10.430 1.00 91.25 167 VAL A C 1
ATOM 1376 O O . VAL A 1 167 ? -12.161 4.681 10.035 1.00 91.25 167 VAL A O 1
ATOM 1379 N N . VAL A 1 168 ? -10.370 5.453 11.150 1.00 93.06 168 VAL A N 1
ATOM 1380 C CA . VAL A 1 168 ? -9.767 4.157 11.502 1.00 93.06 168 VAL A CA 1
ATOM 1381 C C . VAL A 1 168 ? -9.422 4.098 12.998 1.00 93.06 168 VAL A C 1
ATOM 1383 O O . VAL A 1 168 ? -9.279 5.146 13.639 1.00 93.06 168 VAL A O 1
ATOM 1386 N N . PRO A 1 169 ? -9.315 2.898 13.599 1.00 91.75 169 PRO A N 1
ATOM 1387 C CA . PRO A 1 169 ? -9.018 2.760 15.022 1.00 91.75 169 PRO A CA 1
ATOM 1388 C C . PRO A 1 169 ? -7.565 3.128 15.366 1.00 91.75 169 PRO A C 1
ATOM 1390 O O . PRO A 1 169 ? -6.615 2.797 14.655 1.00 91.75 169 PRO A O 1
ATOM 1393 N N . VAL A 1 170 ? -7.398 3.763 16.523 1.00 87.56 170 VAL A N 1
ATOM 1394 C CA . VAL A 1 170 ? -6.110 4.047 17.174 1.00 87.56 170 VAL A CA 1
ATOM 1395 C C . VAL A 1 170 ? -6.042 3.241 18.472 1.00 87.56 170 VAL A C 1
ATOM 1397 O O . VAL A 1 170 ? -7.072 2.928 19.076 1.00 87.56 170 VAL A O 1
ATOM 1400 N N . GLU A 1 171 ? -4.831 2.909 18.922 1.00 78.81 171 GLU A N 1
ATOM 1401 C CA . GLU A 1 171 ? -4.616 2.308 20.244 1.00 78.81 171 GLU A CA 1
ATOM 1402 C C . GLU A 1 171 ? -5.352 3.093 21.353 1.00 78.81 171 GLU A C 1
ATOM 1404 O O . GLU A 1 171 ? -5.537 4.308 21.264 1.00 78.81 171 GLU A O 1
ATOM 1409 N N . ASN A 1 172 ? -5.768 2.393 22.413 1.00 77.00 172 ASN A N 1
ATOM 1410 C CA . ASN A 1 172 ? -6.566 2.930 23.528 1.00 77.00 172 ASN A CA 1
ATOM 1411 C C . ASN A 1 172 ? -8.003 3.358 23.165 1.00 77.00 172 ASN A C 1
ATOM 1413 O O . ASN A 1 172 ? -8.548 4.285 23.763 1.00 77.00 172 ASN A O 1
ATOM 1417 N N . ASN A 1 173 ? -8.648 2.639 22.237 1.00 70.19 173 ASN A N 1
ATOM 1418 C CA . ASN A 1 173 ? -10.052 2.837 21.839 1.00 70.19 173 ASN A CA 1
ATOM 1419 C C . ASN A 1 173 ? -10.353 4.228 21.245 1.00 70.19 173 ASN A C 1
ATOM 1421 O O . ASN A 1 173 ? -11.490 4.704 21.321 1.00 70.19 173 ASN A O 1
ATOM 1425 N N . GLY A 1 174 ? -9.341 4.877 20.664 1.00 84.06 174 GLY A N 1
ATOM 1426 C CA . GLY A 1 174 ? -9.495 6.110 19.899 1.00 84.06 174 GLY A CA 1
ATOM 1427 C C . GLY A 1 174 ? -9.807 5.842 18.428 1.00 84.06 174 GLY A C 1
ATOM 1428 O O . GLY A 1 174 ? -9.712 4.714 17.943 1.00 84.06 174 GLY A O 1
ATOM 1429 N N . VAL A 1 175 ? -10.142 6.904 17.702 1.00 89.00 175 VAL A N 1
ATOM 1430 C CA . VAL A 1 175 ? -10.212 6.890 16.240 1.00 89.00 175 VAL A CA 1
ATOM 1431 C C . VAL A 1 175 ? -9.505 8.116 15.676 1.00 89.00 175 VAL A C 1
ATOM 1433 O O . VAL A 1 175 ? -9.475 9.164 16.322 1.00 89.00 175 VAL A O 1
ATOM 1436 N N . ALA A 1 176 ? -8.945 7.988 14.481 1.00 90.56 176 ALA A N 1
ATOM 1437 C CA . ALA A 1 176 ? -8.314 9.081 13.749 1.00 90.56 176 ALA A CA 1
ATOM 1438 C C . ALA A 1 176 ? -8.543 8.900 12.242 1.00 90.56 176 ALA A C 1
ATOM 1440 O O . ALA A 1 176 ? -8.934 7.810 11.815 1.00 90.56 176 ALA A O 1
ATOM 1441 N N . PRO A 1 177 ? -8.317 9.935 11.420 1.00 92.50 177 PRO A N 1
ATOM 1442 C CA . PRO A 1 177 ? -8.206 9.760 9.979 1.00 92.50 177 PRO A CA 1
ATOM 1443 C C . PRO A 1 177 ? -7.170 8.679 9.629 1.00 92.50 177 PRO A C 1
ATOM 1445 O O . PRO A 1 177 ? -6.124 8.577 10.264 1.00 92.50 177 PRO A O 1
ATOM 1448 N N . GLY A 1 178 ? -7.460 7.848 8.636 1.00 95.12 178 GLY A N 1
ATOM 1449 C CA . GLY A 1 178 ? -6.576 6.798 8.144 1.00 95.12 178 GLY A CA 1
ATOM 1450 C C . GLY A 1 178 ? -6.139 7.068 6.715 1.00 95.12 178 GLY A C 1
ATOM 1451 O O . GLY A 1 178 ? -6.916 7.584 5.912 1.00 95.12 178 GLY A O 1
ATOM 1452 N N . VAL A 1 179 ? -4.910 6.684 6.388 1.00 97.06 179 VAL A N 1
ATOM 1453 C CA . VAL A 1 179 ? -4.365 6.750 5.026 1.00 97.06 179 VAL A CA 1
ATOM 1454 C C . VAL A 1 179 ? -3.601 5.478 4.703 1.00 97.06 179 VAL A C 1
ATOM 1456 O O . VAL A 1 179 ? -2.930 4.919 5.568 1.00 97.06 179 VAL A O 1
ATOM 1459 N N . ALA A 1 180 ? -3.693 5.037 3.455 1.00 98.50 180 ALA A N 1
ATOM 1460 C CA . ALA A 1 180 ? -2.819 4.024 2.887 1.00 98.50 180 ALA A CA 1
ATOM 1461 C C . ALA A 1 180 ? -1.841 4.686 1.910 1.00 98.50 180 ALA A C 1
ATOM 1463 O O . ALA A 1 180 ? -2.235 5.549 1.123 1.00 98.50 180 ALA A O 1
ATOM 1464 N N . VAL A 1 181 ? -0.579 4.281 1.981 1.00 98.56 181 VAL A N 1
ATOM 1465 C CA . VAL A 1 181 ? 0.528 4.729 1.125 1.00 98.56 181 VAL A CA 1
ATOM 1466 C C . VAL A 1 181 ? 1.543 3.594 1.058 1.00 98.56 181 VAL A C 1
ATOM 1468 O O . VAL A 1 181 ? 1.666 2.859 2.032 1.00 98.56 181 VAL A O 1
ATOM 1471 N N . HIS A 1 182 ? 2.253 3.417 -0.051 1.00 98.75 182 HIS A N 1
ATOM 1472 C CA . HIS A 1 182 ? 3.096 2.234 -0.211 1.00 98.75 182 HIS A CA 1
ATOM 1473 C C . HIS A 1 182 ? 4.297 2.216 0.750 1.00 98.75 182 HIS A C 1
ATOM 1475 O O . HIS A 1 182 ? 4.385 1.322 1.584 1.00 98.75 182 HIS A O 1
ATOM 1481 N N . ALA A 1 183 ? 5.171 3.225 0.727 1.00 97.69 183 ALA A N 1
ATOM 1482 C CA . ALA A 1 183 ? 6.356 3.262 1.586 1.00 97.69 183 ALA A CA 1
ATOM 1483 C C . ALA A 1 183 ? 6.147 4.069 2.878 1.00 97.69 183 ALA A C 1
ATOM 1485 O O . ALA A 1 183 ? 6.452 3.594 3.977 1.00 97.69 183 ALA A O 1
ATOM 1486 N N . GLY A 1 184 ? 5.604 5.288 2.781 1.00 95.94 184 GLY A N 1
ATOM 1487 C CA . GLY A 1 184 ? 5.292 6.096 3.962 1.00 95.94 184 GLY A CA 1
ATOM 1488 C C . GLY A 1 184 ? 4.968 7.561 3.689 1.00 95.94 184 GLY A C 1
ATOM 1489 O O . GLY A 1 184 ? 4.876 7.983 2.540 1.00 95.94 184 GLY A O 1
ATOM 1490 N N . LEU A 1 185 ? 4.884 8.356 4.766 1.00 94.81 185 LEU A N 1
ATOM 1491 C CA . LEU A 1 185 ? 4.716 9.815 4.707 1.00 94.81 185 LEU A CA 1
ATOM 1492 C C . LEU A 1 185 ? 5.810 10.582 5.456 1.00 94.81 185 LEU A C 1
ATOM 1494 O O . LEU A 1 185 ? 6.226 10.209 6.558 1.00 94.81 185 LEU A O 1
ATOM 1498 N N . ARG A 1 186 ? 6.214 11.710 4.876 1.00 92.62 186 ARG A N 1
ATOM 1499 C CA . ARG A 1 186 ? 7.051 12.715 5.520 1.00 92.62 186 ARG A CA 1
ATOM 1500 C C . ARG A 1 186 ? 6.263 13.425 6.624 1.00 92.62 186 ARG A C 1
ATOM 1502 O O . ARG A 1 186 ? 5.216 14.001 6.327 1.00 92.62 186 ARG A O 1
ATOM 1509 N N . PRO A 1 187 ? 6.720 13.385 7.891 1.00 89.81 187 PRO A N 1
ATOM 1510 C CA . PRO A 1 187 ? 5.954 13.902 9.029 1.00 89.81 187 PRO A CA 1
ATOM 1511 C C . PRO A 1 187 ? 5.898 15.435 9.100 1.00 89.81 187 PRO A C 1
ATOM 1513 O O . PRO A 1 187 ? 5.072 15.983 9.822 1.00 89.81 187 PRO A O 1
ATOM 1516 N N . ASP A 1 188 ? 6.793 16.129 8.404 1.00 88.31 188 ASP A N 1
ATOM 1517 C CA . ASP A 1 188 ? 6.889 17.589 8.344 1.00 88.31 188 ASP A CA 1
ATOM 1518 C C . ASP A 1 188 ? 6.025 18.222 7.238 1.00 88.31 188 ASP A C 1
ATOM 1520 O O . ASP A 1 188 ? 5.895 19.444 7.197 1.00 88.31 188 ASP A O 1
ATOM 1524 N N . LEU A 1 189 ? 5.405 17.409 6.377 1.00 90.31 189 LEU A N 1
ATOM 1525 C CA . LEU A 1 189 ? 4.639 17.855 5.212 1.00 90.31 189 LEU A CA 1
ATOM 1526 C C . LEU A 1 189 ? 3.158 17.464 5.325 1.00 90.31 189 LEU A C 1
ATOM 1528 O O . LEU A 1 189 ? 2.805 16.426 5.888 1.00 90.31 189 LEU A O 1
ATOM 1532 N N . LYS A 1 190 ? 2.266 18.276 4.744 1.00 89.88 190 LYS A N 1
ATOM 1533 C CA . LYS A 1 190 ? 0.862 17.878 4.518 1.00 89.88 190 LYS A CA 1
ATOM 1534 C C . LYS A 1 190 ? 0.783 16.800 3.431 1.00 89.88 190 LYS A C 1
ATOM 1536 O O . LYS A 1 190 ? 1.737 16.630 2.680 1.00 89.88 190 LYS A O 1
ATOM 1541 N N . LEU A 1 191 ? -0.361 16.116 3.303 1.00 90.81 191 LEU A N 1
ATOM 1542 C CA . LEU A 1 191 ? -0.564 15.119 2.238 1.00 90.81 191 LEU A CA 1
ATOM 1543 C C . LEU A 1 191 ? -0.373 15.717 0.835 1.00 90.81 191 LEU A C 1
ATOM 1545 O O . LEU A 1 191 ? 0.312 15.115 0.020 1.00 90.81 191 LEU A O 1
ATOM 1549 N N . SER A 1 192 ? -0.909 16.915 0.571 1.00 89.44 192 SER A N 1
ATOM 1550 C CA . SER A 1 192 ? -0.788 17.577 -0.742 1.00 89.44 192 SER A CA 1
ATOM 1551 C C . SER A 1 192 ? 0.649 17.938 -1.126 1.00 89.44 192 SER A C 1
ATOM 1553 O O . SER A 1 192 ? 0.954 18.096 -2.303 1.00 89.44 192 SER A O 1
ATOM 1555 N N . GLN A 1 193 ? 1.530 18.042 -0.129 1.00 90.88 193 GLN A N 1
ATOM 1556 C CA . GLN A 1 193 ? 2.918 18.476 -0.272 1.00 90.88 193 GLN A CA 1
ATOM 1557 C C . GLN A 1 193 ? 3.910 17.310 -0.300 1.00 90.88 193 GLN A C 1
ATOM 1559 O O . GLN A 1 193 ? 5.111 17.552 -0.366 1.00 90.88 193 GLN A O 1
ATOM 1564 N N . GLN A 1 194 ? 3.441 16.065 -0.171 1.00 92.12 194 GLN A N 1
ATOM 1565 C CA . GLN A 1 194 ? 4.320 14.902 -0.246 1.00 92.12 194 GLN A CA 1
ATOM 1566 C C . GLN A 1 194 ? 4.920 14.775 -1.650 1.00 92.12 194 GLN A C 1
ATOM 1568 O O . GLN A 1 194 ? 4.275 15.126 -2.639 1.00 92.12 194 GLN A O 1
ATOM 1573 N N . ASP A 1 195 ? 6.142 14.251 -1.731 1.00 93.31 195 ASP A N 1
ATOM 1574 C CA . ASP A 1 195 ? 6.720 13.824 -3.000 1.00 93.31 195 ASP A CA 1
ATOM 1575 C C . ASP A 1 195 ? 6.229 12.396 -3.319 1.00 93.31 195 ASP A C 1
ATOM 1577 O O . ASP A 1 195 ? 6.432 11.485 -2.505 1.00 93.31 195 ASP A O 1
ATOM 1581 N N . PRO A 1 196 ? 5.590 12.169 -4.484 1.00 94.50 196 PRO A N 1
ATOM 1582 C CA . PRO A 1 196 ? 5.120 10.847 -4.868 1.00 94.50 196 PRO A CA 1
ATOM 1583 C C . PRO A 1 196 ? 6.198 9.763 -4.868 1.00 94.50 196 PRO A C 1
ATOM 1585 O O . PRO A 1 196 ? 5.908 8.635 -4.488 1.00 94.50 196 PRO A O 1
ATOM 1588 N N . ILE A 1 197 ? 7.432 10.076 -5.263 1.00 93.81 197 ILE A N 1
ATOM 1589 C CA . ILE A 1 197 ? 8.526 9.100 -5.293 1.00 93.81 197 ILE A CA 1
ATOM 1590 C C . ILE A 1 197 ? 8.973 8.751 -3.875 1.00 93.81 197 ILE A C 1
ATOM 1592 O O . ILE A 1 197 ? 9.138 7.572 -3.566 1.00 93.81 197 ILE A O 1
ATOM 1596 N N . ASP A 1 198 ? 9.059 9.732 -2.973 1.00 95.12 198 ASP A N 1
ATOM 1597 C CA . ASP A 1 198 ? 9.317 9.456 -1.553 1.00 95.12 198 ASP A CA 1
ATOM 1598 C C . ASP A 1 198 ? 8.259 8.514 -0.964 1.00 95.12 198 ASP A C 1
ATOM 1600 O O . ASP A 1 198 ? 8.583 7.594 -0.209 1.00 95.12 198 ASP A O 1
ATOM 1604 N N . ASN A 1 199 ? 6.989 8.714 -1.329 1.00 97.06 199 ASN A N 1
ATOM 1605 C CA . ASN A 1 199 ? 5.881 7.871 -0.885 1.00 97.06 199 ASN A CA 1
ATOM 1606 C C . ASN A 1 199 ? 5.925 6.444 -1.442 1.00 97.06 199 ASN A C 1
ATOM 1608 O O . ASN A 1 199 ? 5.293 5.563 -0.852 1.00 97.06 199 ASN A O 1
ATOM 1612 N N . LEU A 1 200 ? 6.651 6.214 -2.538 1.00 96.69 200 LEU A N 1
ATOM 1613 C CA . LEU A 1 200 ? 6.865 4.898 -3.134 1.00 96.69 200 LEU A CA 1
ATOM 1614 C C . LEU A 1 200 ? 8.152 4.226 -2.635 1.00 96.69 200 LEU A C 1
ATOM 1616 O O . LEU A 1 200 ? 8.201 3.006 -2.601 1.00 96.69 200 LEU A O 1
ATOM 1620 N N . GLU A 1 201 ? 9.188 4.971 -2.237 1.00 95.94 201 GLU A N 1
ATOM 1621 C CA . GLU A 1 201 ? 10.526 4.377 -2.065 1.00 95.94 201 GLU A CA 1
ATOM 1622 C C . GLU A 1 201 ? 11.170 4.557 -0.685 1.00 95.94 201 GLU A C 1
ATOM 1624 O O . GLU A 1 201 ? 12.112 3.826 -0.348 1.00 95.94 201 GLU A O 1
ATOM 1629 N N . MET A 1 202 ? 10.724 5.506 0.143 1.00 96.25 202 MET A N 1
ATOM 1630 C CA . MET A 1 202 ? 11.484 5.819 1.354 1.00 96.25 202 MET A CA 1
ATOM 1631 C C . MET A 1 202 ? 11.455 4.695 2.398 1.00 96.25 202 MET A C 1
ATOM 1633 O O . MET A 1 202 ? 10.439 4.058 2.665 1.00 96.25 202 MET A O 1
ATOM 1637 N N . ARG A 1 203 ? 12.569 4.525 3.111 1.00 97.50 203 ARG A N 1
ATOM 1638 C CA . ARG A 1 203 ? 12.653 3.651 4.293 1.00 97.50 203 ARG A CA 1
ATOM 1639 C C . ARG A 1 203 ? 13.028 4.425 5.546 1.00 97.50 203 ARG A C 1
ATOM 1641 O O . ARG A 1 203 ? 12.571 4.094 6.646 1.00 97.50 203 ARG A O 1
ATOM 1648 N N . SER A 1 204 ? 13.841 5.463 5.414 1.00 97.62 204 SER A N 1
ATOM 1649 C CA . SER A 1 204 ? 14.353 6.244 6.538 1.00 97.62 204 SER A CA 1
ATOM 1650 C C . SER A 1 204 ? 14.325 7.744 6.250 1.00 97.62 204 SER A C 1
ATOM 1652 O O . SER A 1 204 ? 14.164 8.173 5.113 1.00 97.62 204 SER A O 1
ATOM 1654 N N . LEU A 1 205 ? 14.484 8.529 7.315 1.00 96.12 205 LEU A N 1
ATOM 1655 C CA . LEU A 1 205 ? 14.726 9.966 7.276 1.00 96.12 205 LEU A CA 1
ATOM 1656 C C . LEU A 1 205 ? 16.130 10.261 7.800 1.00 96.12 205 LEU A C 1
ATOM 1658 O O . LEU A 1 205 ? 16.560 9.635 8.777 1.00 96.12 205 LEU A O 1
ATOM 1662 N N . ILE A 1 206 ? 16.815 11.223 7.190 1.00 96.31 206 ILE A N 1
ATOM 1663 C CA . ILE A 1 206 ? 18.170 11.631 7.573 1.00 96.31 206 ILE A CA 1
ATOM 1664 C C . ILE A 1 206 ? 18.111 12.642 8.725 1.00 96.31 206 ILE A C 1
ATOM 1666 O O . ILE A 1 206 ? 17.420 13.662 8.667 1.00 96.31 206 ILE A O 1
ATOM 1670 N N . GLY A 1 207 ? 18.805 12.334 9.821 1.00 92.38 207 GLY A N 1
ATOM 1671 C CA . GLY A 1 207 ? 18.951 13.240 10.957 1.00 92.38 207 GLY A CA 1
ATOM 1672 C C . GLY A 1 207 ? 19.952 14.377 10.695 1.00 92.38 207 GLY A C 1
ATOM 1673 O O . GLY A 1 207 ? 20.781 14.275 9.798 1.00 92.38 207 GLY A O 1
ATOM 1674 N N . PRO A 1 208 ? 19.928 15.447 11.510 1.00 91.62 208 PRO A N 1
ATOM 1675 C CA . PRO A 1 208 ? 19.093 15.624 12.702 1.00 91.62 208 PRO A CA 1
ATOM 1676 C C . PRO A 1 208 ? 17.715 16.244 12.417 1.00 91.62 208 PRO A C 1
ATOM 1678 O O . PRO A 1 208 ? 16.842 16.201 13.284 1.00 91.62 208 PRO A O 1
ATOM 1681 N N . PHE A 1 209 ? 17.516 16.826 11.234 1.00 88.75 209 PHE A N 1
ATOM 1682 C CA . PHE A 1 209 ? 16.296 17.567 10.905 1.00 88.75 209 PHE A CA 1
ATOM 1683 C C . PHE A 1 209 ? 15.136 16.654 10.495 1.00 88.75 209 PHE A C 1
ATOM 1685 O O . PHE A 1 209 ? 13.980 17.009 10.731 1.00 88.75 209 PHE A O 1
ATOM 1692 N N . PHE A 1 210 ? 15.433 15.457 9.970 1.00 91.69 210 PHE A N 1
ATOM 1693 C CA . PHE A 1 210 ? 14.448 14.479 9.496 1.00 91.69 210 PHE A CA 1
ATOM 1694 C C . PHE A 1 210 ? 13.512 15.038 8.413 1.00 91.69 210 PHE A C 1
ATOM 1696 O O . PHE A 1 210 ? 12.349 14.646 8.337 1.00 91.69 210 PHE A O 1
ATOM 1703 N N . ASN A 1 211 ? 14.034 15.947 7.589 1.00 90.44 211 ASN A N 1
ATOM 1704 C CA . ASN A 1 211 ? 13.370 16.576 6.450 1.00 90.44 211 ASN A CA 1
ATOM 1705 C C . ASN A 1 211 ? 13.966 16.120 5.097 1.00 90.44 211 ASN A C 1
ATOM 1707 O O . ASN A 1 211 ? 13.766 16.773 4.071 1.00 90.44 211 ASN A O 1
ATOM 1711 N N . GLU A 1 212 ? 14.676 14.997 5.089 1.00 93.81 212 GLU A N 1
ATOM 1712 C CA . GLU A 1 212 ? 15.224 14.354 3.896 1.00 93.81 212 GLU A CA 1
ATOM 1713 C C . GLU A 1 212 ? 14.968 12.851 4.006 1.00 93.81 212 GLU A C 1
ATOM 1715 O O . GLU A 1 212 ? 15.115 12.274 5.090 1.00 93.81 212 GLU A O 1
ATOM 1720 N N . THR A 1 213 ? 14.535 12.233 2.911 1.00 95.06 213 THR A N 1
ATOM 1721 C CA . THR A 1 213 ? 14.255 10.798 2.805 1.00 95.06 213 THR A CA 1
ATOM 1722 C C . THR A 1 213 ? 15.476 10.039 2.305 1.00 95.06 213 THR A C 1
ATOM 1724 O O . THR A 1 213 ? 16.387 10.586 1.689 1.00 95.06 213 THR A O 1
ATOM 1727 N N . THR A 1 214 ? 15.494 8.739 2.574 1.00 94.94 214 THR A N 1
ATOM 1728 C CA . THR A 1 214 ? 16.402 7.804 1.914 1.00 94.94 214 THR A CA 1
ATOM 1729 C C . THR A 1 214 ? 15.740 6.432 1.798 1.00 94.94 214 THR A C 1
ATOM 1731 O O . THR A 1 214 ? 15.015 5.993 2.705 1.00 94.94 214 THR A O 1
ATOM 1734 N N . SER A 1 215 ? 15.986 5.746 0.682 1.00 93.44 215 SER A N 1
ATOM 1735 C CA . SER A 1 215 ? 15.649 4.332 0.486 1.00 93.44 215 SER A CA 1
ATOM 1736 C C . SER A 1 215 ? 16.688 3.396 1.117 1.00 93.44 215 SER A C 1
ATOM 1738 O O . SER A 1 215 ? 16.367 2.244 1.414 1.00 93.44 215 SER A O 1
ATOM 1740 N N . ASP A 1 216 ? 17.899 3.891 1.397 1.00 93.94 216 ASP A N 1
ATOM 1741 C CA . ASP A 1 216 ? 18.948 3.164 2.110 1.00 93.94 216 ASP A CA 1
ATOM 1742 C C . ASP A 1 216 ? 18.731 3.271 3.635 1.00 93.94 216 ASP A C 1
ATOM 1744 O O . ASP A 1 216 ? 18.894 4.352 4.218 1.00 93.94 216 ASP A O 1
ATOM 1748 N N . PRO A 1 217 ? 18.339 2.176 4.316 1.00 92.12 217 PRO A N 1
ATOM 1749 C CA . PRO A 1 217 ? 18.107 2.195 5.752 1.00 92.12 217 PRO A CA 1
ATOM 1750 C C . PRO A 1 217 ? 19.385 2.392 6.579 1.00 92.12 217 PRO A C 1
ATOM 1752 O O . PRO A 1 217 ? 19.244 2.784 7.741 1.00 92.12 217 PRO A O 1
ATOM 1755 N N . ASP A 1 218 ? 20.563 2.149 5.997 1.00 95.00 218 ASP A N 1
ATOM 1756 C CA . ASP A 1 218 ? 21.874 2.159 6.655 1.00 95.00 218 ASP A CA 1
ATOM 1757 C C . ASP A 1 218 ? 22.687 3.429 6.347 1.00 95.00 218 ASP A C 1
ATOM 1759 O O . ASP A 1 218 ? 23.808 3.594 6.840 1.00 95.00 218 ASP A O 1
ATOM 1763 N N . ALA A 1 219 ? 22.113 4.362 5.579 1.00 96.00 219 ALA A N 1
ATOM 1764 C CA . ALA A 1 219 ? 22.735 5.647 5.292 1.00 96.00 219 ALA A CA 1
ATOM 1765 C C . ALA A 1 219 ? 23.114 6.402 6.589 1.00 96.00 219 ALA A C 1
ATOM 1767 O O . ALA A 1 219 ? 22.425 6.290 7.614 1.00 96.00 219 ALA A O 1
ATOM 1768 N N . PRO A 1 220 ? 24.184 7.221 6.579 1.00 97.06 220 PRO A N 1
ATOM 1769 C CA . PRO A 1 220 ? 24.592 7.987 7.752 1.00 97.06 220 PRO A CA 1
ATOM 1770 C C . PRO A 1 220 ? 23.437 8.802 8.352 1.00 97.06 220 PRO A C 1
ATOM 1772 O O . PRO A 1 220 ? 22.728 9.515 7.647 1.00 97.06 220 PRO A O 1
ATOM 1775 N N . PHE A 1 221 ? 23.257 8.700 9.673 1.00 95.56 221 PHE A N 1
ATOM 1776 C CA . PHE A 1 221 ? 22.189 9.373 10.433 1.00 95.56 221 PHE A CA 1
ATOM 1777 C C . PHE A 1 221 ? 20.753 8.961 10.067 1.00 95.56 221 PHE A C 1
ATOM 1779 O O . PHE A 1 221 ? 19.799 9.597 10.532 1.00 95.56 221 PHE A O 1
ATOM 1786 N N . ALA A 1 222 ? 20.575 7.893 9.286 1.00 96.62 222 ALA A N 1
ATOM 1787 C CA . ALA A 1 222 ? 19.264 7.388 8.923 1.00 96.62 222 ALA A CA 1
ATOM 1788 C C . ALA A 1 222 ? 18.506 6.856 10.145 1.00 96.62 222 ALA A C 1
ATOM 1790 O O . ALA A 1 222 ? 19.010 6.101 10.981 1.00 96.62 222 ALA A O 1
ATOM 1791 N N . LYS A 1 223 ? 17.230 7.227 10.234 1.00 95.56 223 LYS A N 1
ATOM 1792 C CA . LYS A 1 223 ? 16.287 6.676 11.205 1.00 95.56 223 LYS A CA 1
ATOM 1793 C C . LYS A 1 223 ? 15.007 6.298 10.488 1.00 95.56 223 LYS A C 1
ATOM 1795 O O . LYS A 1 223 ? 14.464 7.100 9.740 1.00 95.56 223 LYS A O 1
ATOM 1800 N N . SER A 1 224 ? 14.495 5.097 10.763 1.00 95.75 224 SER A N 1
ATOM 1801 C CA . SER A 1 224 ? 13.219 4.617 10.213 1.00 95.75 224 SER A CA 1
ATOM 1802 C C . SER A 1 224 ? 12.145 5.708 10.259 1.00 95.75 224 SER A C 1
ATOM 1804 O O . SER A 1 224 ? 11.855 6.235 11.342 1.00 95.75 224 SER A O 1
ATOM 1806 N N . TRP A 1 225 ? 11.547 6.018 9.102 1.00 95.31 225 TRP A N 1
ATOM 1807 C CA . TRP A 1 225 ? 10.560 7.095 8.991 1.00 95.31 225 TRP A CA 1
ATOM 1808 C C . TRP A 1 225 ? 9.396 6.850 9.959 1.00 95.31 225 TRP A C 1
ATOM 1810 O O . TRP A 1 225 ? 9.017 7.744 10.711 1.00 95.31 225 TRP A O 1
ATOM 1820 N N . SER A 1 226 ? 8.922 5.600 10.069 1.00 94.31 226 SER A N 1
ATOM 1821 C CA . SER A 1 226 ? 7.821 5.244 10.968 1.00 94.31 226 SER A CA 1
ATOM 1822 C C . SER A 1 226 ? 8.212 5.405 12.437 1.00 94.31 226 SER A C 1
ATOM 1824 O O . SER A 1 226 ? 7.380 5.718 13.285 1.00 94.31 226 SER A O 1
ATOM 1826 N N . LYS A 1 227 ? 9.491 5.221 12.798 1.00 92.94 227 LYS A N 1
ATOM 1827 C CA . LYS A 1 227 ? 9.976 5.535 14.154 1.00 92.94 227 LYS A CA 1
ATOM 1828 C C . LYS A 1 227 ? 9.941 7.038 14.409 1.00 92.94 227 LYS A C 1
ATOM 1830 O O . LYS A 1 227 ? 9.519 7.428 15.490 1.00 92.94 227 LYS A O 1
ATOM 1835 N N . VAL A 1 228 ? 10.360 7.859 13.447 1.00 92.19 228 VAL A N 1
ATOM 1836 C CA . VAL A 1 228 ? 10.281 9.323 13.563 1.00 92.19 228 VAL A CA 1
ATOM 1837 C C . VAL A 1 228 ? 8.820 9.770 13.680 1.00 92.19 228 VAL A C 1
ATOM 1839 O O . VAL A 1 228 ? 8.492 10.470 14.637 1.00 92.19 228 VAL A O 1
ATOM 1842 N N . TYR A 1 229 ? 7.944 9.267 12.806 1.00 91.31 229 TYR A N 1
ATOM 1843 C CA . TYR A 1 229 ? 6.509 9.566 12.765 1.00 91.31 229 TYR A CA 1
ATOM 1844 C C . TYR A 1 229 ? 5.804 9.296 14.104 1.00 91.31 229 TYR A C 1
ATOM 1846 O O . TYR A 1 229 ? 5.012 10.109 14.566 1.00 91.31 229 TYR A O 1
ATOM 1854 N N . ASN A 1 230 ? 6.149 8.198 14.789 1.00 89.50 230 ASN A N 1
ATOM 1855 C CA . ASN A 1 230 ? 5.562 7.858 16.094 1.00 89.50 230 ASN A CA 1
ATOM 1856 C C . ASN A 1 230 ? 6.260 8.529 17.299 1.00 89.50 230 ASN A C 1
ATOM 1858 O O . ASN A 1 230 ? 5.780 8.401 18.419 1.00 89.50 230 ASN A O 1
ATOM 1862 N N . SER A 1 231 ? 7.407 9.198 17.120 1.00 84.25 231 SER A N 1
ATOM 1863 C CA . SER A 1 231 ? 8.264 9.639 18.243 1.00 84.25 231 SER A CA 1
ATOM 1864 C C . SER A 1 231 ? 7.938 11.008 18.847 1.00 84.25 231 SER A C 1
ATOM 1866 O O . SER A 1 231 ? 8.570 11.398 19.827 1.00 84.25 231 SER A O 1
ATOM 1868 N N . ARG A 1 232 ? 6.975 11.758 18.302 1.00 65.12 232 ARG A N 1
ATOM 1869 C CA . ARG A 1 232 ? 6.644 13.101 18.800 1.00 65.12 232 ARG A CA 1
ATOM 1870 C C . ARG A 1 232 ? 5.333 13.084 19.585 1.00 65.12 232 ARG A C 1
ATOM 1872 O O . ARG A 1 232 ? 4.255 13.081 19.002 1.00 65.12 232 ARG A O 1
ATOM 1879 N N . HIS A 1 233 ? 5.432 13.134 20.914 1.00 48.28 233 HIS A N 1
ATOM 1880 C CA . HIS A 1 233 ? 4.310 13.417 21.815 1.00 48.28 233 HIS A CA 1
ATOM 1881 C C . HIS A 1 233 ? 3.703 14.818 21.539 1.00 48.28 233 HIS A C 1
ATOM 1883 O O . HIS A 1 233 ? 4.005 15.784 22.233 1.00 48.28 233 HIS A O 1
ATOM 1889 N N . GLY A 1 234 ? 2.840 14.947 20.525 1.00 44.41 234 GLY A N 1
ATOM 1890 C CA . GLY A 1 234 ? 1.780 15.964 20.489 1.00 44.41 234 GLY A CA 1
ATOM 1891 C C . GLY A 1 234 ? 2.121 17.407 20.081 1.00 44.41 234 GLY A C 1
ATOM 1892 O O . GLY A 1 234 ? 1.450 18.314 20.565 1.00 44.41 234 GLY A O 1
ATOM 1893 N N . LYS A 1 235 ? 3.090 17.678 19.189 1.00 49.59 235 LYS A N 1
ATOM 1894 C CA . LYS A 1 235 ? 3.292 19.042 18.633 1.00 49.59 235 LYS A CA 1
ATOM 1895 C C . LYS A 1 235 ? 3.444 19.063 17.107 1.00 49.59 235 LYS A C 1
ATOM 1897 O O . LYS A 1 235 ? 4.551 19.170 16.594 1.00 49.59 235 LYS A O 1
ATOM 1902 N N . ALA A 1 236 ? 2.287 19.041 16.445 1.00 44.03 236 ALA A N 1
ATOM 1903 C CA . ALA A 1 236 ? 2.020 18.977 15.002 1.00 44.03 236 ALA A CA 1
ATOM 1904 C C . ALA A 1 236 ? 2.082 17.548 14.424 1.00 44.03 236 ALA A C 1
ATOM 1906 O O . ALA A 1 236 ? 3.024 16.809 14.703 1.00 44.03 236 ALA A O 1
ATOM 1907 N N . PRO A 1 237 ? 1.012 17.090 13.758 1.00 48.88 237 PRO A N 1
ATOM 1908 C CA . PRO A 1 237 ? 0.397 15.847 14.199 1.00 48.88 237 PRO A CA 1
ATOM 1909 C C . PRO A 1 237 ? 0.774 14.687 13.284 1.00 48.88 237 PRO A C 1
ATOM 1911 O O . PRO A 1 237 ? 0.806 14.829 12.062 1.00 48.88 237 PRO A O 1
ATOM 1914 N N . ALA A 1 238 ? 0.899 13.498 13.873 1.00 57.28 238 ALA A N 1
ATOM 191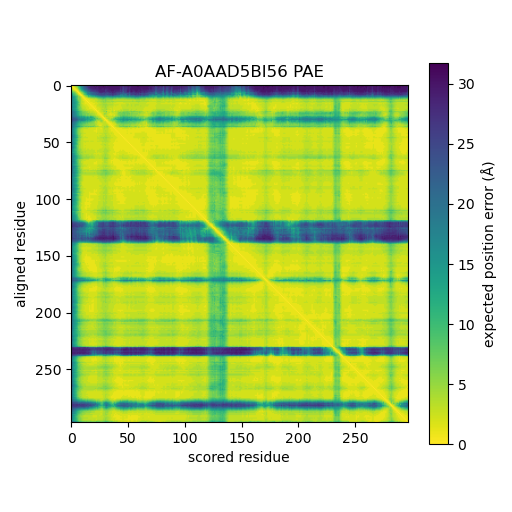5 C CA . ALA A 1 238 ? 0.432 12.295 13.202 1.00 57.28 238 ALA A CA 1
ATOM 1916 C C . ALA A 1 238 ? -1.085 12.458 12.988 1.00 57.28 238 ALA A C 1
ATOM 1918 O O . ALA A 1 238 ? -1.896 11.993 13.782 1.00 57.28 238 ALA A O 1
ATOM 1919 N N . ASN A 1 239 ? -1.465 13.237 11.971 1.00 76.44 239 ASN A N 1
ATOM 1920 C CA . ASN A 1 239 ? -2.862 13.521 11.627 1.00 76.44 239 ASN A CA 1
ATOM 1921 C C . ASN A 1 239 ? -3.591 12.260 11.170 1.00 76.44 239 ASN A C 1
ATOM 1923 O O . ASN A 1 239 ? -4.819 12.239 11.116 1.00 76.44 239 ASN A O 1
ATOM 1927 N N . TYR A 1 240 ? -2.818 11.232 10.830 1.00 90.38 240 TYR A N 1
ATOM 1928 C CA . TYR A 1 240 ? -3.298 10.026 10.215 1.00 90.38 240 TYR A CA 1
ATOM 1929 C C . TYR A 1 240 ? -2.698 8.798 10.895 1.00 90.38 240 TYR A C 1
ATOM 1931 O O . TYR A 1 240 ? -1.541 8.801 11.318 1.00 90.38 240 TYR A O 1
ATOM 1939 N N . VAL A 1 241 ? -3.477 7.722 10.946 1.00 94.62 241 VAL A N 1
ATOM 1940 C CA . VAL A 1 241 ? -2.922 6.372 11.051 1.00 94.62 241 VAL A CA 1
ATOM 1941 C C . VAL A 1 241 ? -2.521 5.935 9.648 1.00 94.62 241 VAL A C 1
ATOM 1943 O O . VAL A 1 241 ? -3.358 5.892 8.745 1.00 94.62 241 VAL A O 1
ATOM 1946 N N . VAL A 1 242 ? -1.241 5.627 9.467 1.00 96.75 242 VAL A N 1
ATOM 1947 C CA . VAL A 1 242 ? -0.658 5.313 8.158 1.00 96.75 242 VAL A CA 1
ATOM 1948 C C . VAL A 1 242 ? -0.507 3.805 7.990 1.00 96.75 242 VAL A C 1
ATOM 1950 O O . VAL A 1 242 ? 0.229 3.176 8.747 1.00 96.75 242 VAL A O 1
ATOM 1953 N N . TYR A 1 243 ? -1.166 3.231 6.990 1.00 98.56 243 TYR A N 1
ATOM 1954 C CA . TYR A 1 243 ? -1.007 1.838 6.569 1.00 98.56 243 TYR A CA 1
ATOM 1955 C C . TYR A 1 243 ? -0.038 1.784 5.394 1.00 98.56 243 TYR A C 1
ATOM 1957 O O . TYR A 1 243 ? -0.237 2.507 4.419 1.00 98.56 243 TYR A O 1
ATOM 1965 N N . TYR A 1 244 ? 1.004 0.964 5.505 1.00 98.75 244 TYR A N 1
ATOM 1966 C CA . TYR A 1 244 ? 2.093 0.928 4.533 1.00 98.75 244 TYR A CA 1
ATOM 1967 C C . TYR A 1 244 ? 2.721 -0.463 4.388 1.00 98.75 244 TYR A C 1
ATOM 1969 O O . TYR A 1 244 ? 2.465 -1.351 5.205 1.00 98.75 244 TYR A O 1
ATOM 1977 N N . GLY A 1 245 ? 3.520 -0.629 3.340 1.00 98.19 245 GLY A N 1
ATOM 1978 C CA . GLY A 1 245 ? 4.226 -1.836 2.916 1.00 98.19 245 GLY A CA 1
ATOM 1979 C C . GLY A 1 245 ? 5.739 -1.611 2.750 1.00 98.19 245 GLY A C 1
ATOM 1980 O O . GLY A 1 245 ? 6.351 -0.990 3.628 1.00 98.19 245 GLY A O 1
ATOM 1981 N N . HIS A 1 246 ? 6.319 -2.092 1.641 1.00 98.19 246 HIS A N 1
ATOM 1982 C CA . HIS A 1 246 ? 7.661 -1.816 1.072 1.00 98.19 246 HIS A CA 1
ATOM 1983 C C . HIS A 1 246 ? 8.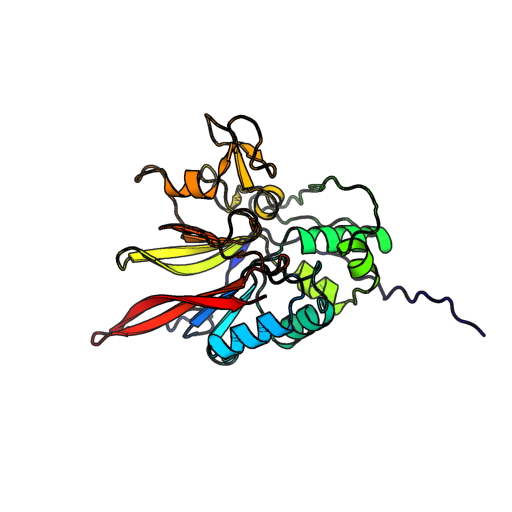897 -2.292 1.859 1.00 98.19 246 HIS A C 1
ATOM 1985 O O . HIS A 1 246 ? 9.960 -2.613 1.312 1.00 98.19 246 HIS A O 1
ATOM 1991 N N . ASP A 1 247 ? 8.830 -2.243 3.186 1.00 95.56 247 ASP A N 1
ATOM 1992 C CA . ASP A 1 247 ? 9.985 -2.401 4.066 1.00 95.56 247 ASP A CA 1
ATOM 1993 C C . ASP A 1 247 ? 10.085 -3.808 4.675 1.00 95.56 247 ASP A C 1
ATOM 1995 O O . ASP A 1 247 ? 10.233 -3.972 5.893 1.00 95.56 247 ASP A O 1
ATOM 1999 N N . ALA A 1 248 ? 10.062 -4.838 3.818 1.00 95.25 248 ALA A N 1
ATOM 2000 C CA . ALA A 1 248 ? 10.187 -6.254 4.182 1.00 95.25 248 ALA A CA 1
ATOM 2001 C C . ALA A 1 248 ? 11.383 -6.537 5.101 1.00 95.25 248 ALA A C 1
ATOM 2003 O O . ALA A 1 248 ? 11.342 -7.448 5.926 1.00 95.25 248 ALA A O 1
ATOM 2004 N N . GLY A 1 249 ? 12.463 -5.751 4.983 1.00 93.31 249 GLY A N 1
ATOM 2005 C CA . GLY A 1 249 ? 13.647 -5.866 5.841 1.00 93.31 249 GLY A CA 1
ATOM 2006 C C . GLY A 1 249 ? 13.355 -5.607 7.323 1.00 93.31 249 GLY A C 1
ATOM 2007 O O . GLY A 1 249 ? 14.024 -6.166 8.191 1.00 93.31 249 GLY A O 1
ATOM 2008 N N . ARG A 1 250 ? 12.337 -4.796 7.637 1.00 94.88 250 ARG A N 1
ATOM 2009 C CA . ARG A 1 250 ? 11.876 -4.554 9.014 1.00 94.88 250 ARG A CA 1
ATOM 2010 C C . ARG A 1 250 ? 10.683 -5.427 9.407 1.00 94.88 250 ARG A C 1
ATOM 2012 O O . ARG A 1 250 ? 10.411 -5.535 10.612 1.00 94.88 250 ARG A O 1
ATOM 2019 N N . GLY A 1 251 ? 10.024 -6.055 8.435 1.00 97.06 251 GLY A N 1
ATOM 2020 C CA . GLY A 1 251 ? 8.872 -6.930 8.619 1.00 97.06 251 GLY A CA 1
ATOM 2021 C C . GLY A 1 251 ? 7.658 -6.210 9.216 1.00 97.06 251 GLY A C 1
ATOM 2022 O O . GLY A 1 251 ? 7.576 -4.980 9.237 1.00 97.06 251 GLY A O 1
ATOM 2023 N N . LEU A 1 252 ? 6.740 -6.987 9.801 1.00 97.94 252 LEU A N 1
ATOM 2024 C CA . LEU A 1 252 ? 5.533 -6.466 10.447 1.00 97.94 252 LEU A CA 1
ATOM 2025 C C . LEU A 1 252 ? 5.878 -5.456 11.558 1.00 97.94 252 LEU A C 1
ATOM 2027 O O . LEU A 1 252 ? 6.529 -5.800 12.553 1.00 97.94 252 LEU A O 1
ATOM 2031 N N . LYS A 1 253 ? 5.391 -4.215 11.431 1.00 96.88 253 LYS A N 1
ATOM 2032 C CA . LYS A 1 253 ? 5.570 -3.147 12.430 1.00 96.88 253 LYS A CA 1
ATOM 2033 C C . LYS A 1 253 ? 4.253 -2.450 12.739 1.00 96.88 253 LYS A C 1
ATOM 2035 O O . LYS A 1 253 ? 3.815 -1.562 12.016 1.00 96.88 253 LYS A O 1
ATOM 2040 N N . LEU A 1 254 ? 3.668 -2.786 13.882 1.00 95.69 254 LEU A N 1
ATOM 2041 C CA . LEU A 1 254 ? 2.455 -2.149 14.388 1.00 95.69 254 LEU A CA 1
ATOM 2042 C C . LEU A 1 254 ? 2.848 -1.165 15.494 1.00 95.69 254 LEU A C 1
ATOM 2044 O O . LEU A 1 254 ? 3.465 -1.554 16.483 1.00 95.69 254 LEU A O 1
ATOM 2048 N N . LYS A 1 255 ? 2.547 0.116 15.291 1.00 92.31 255 LYS A N 1
ATOM 2049 C CA . LYS A 1 255 ? 2.731 1.196 16.271 1.00 92.31 255 LYS A CA 1
ATOM 2050 C C . LYS A 1 255 ? 1.469 2.047 16.308 1.00 92.31 255 LYS A C 1
ATOM 2052 O O . LYS A 1 255 ? 0.705 2.015 15.346 1.00 92.31 255 LYS A O 1
ATOM 2057 N N . GLN A 1 256 ? 1.324 2.887 17.332 1.00 89.81 256 GLN A N 1
ATOM 2058 C CA . GLN A 1 256 ? 0.162 3.754 17.550 1.00 89.81 256 GLN A CA 1
ATOM 2059 C C . GLN A 1 256 ? -0.388 4.426 16.276 1.00 89.81 256 GLN A C 1
ATOM 2061 O O . GLN A 1 256 ? -1.585 4.314 16.007 1.00 89.81 256 GLN A O 1
ATOM 2066 N N . TYR A 1 257 ? 0.473 5.050 15.463 1.00 91.94 257 TYR A N 1
ATOM 2067 C CA . TYR A 1 257 ? 0.070 5.812 14.272 1.00 91.94 257 TYR A CA 1
ATOM 2068 C C . TYR A 1 257 ? 0.529 5.214 12.939 1.00 91.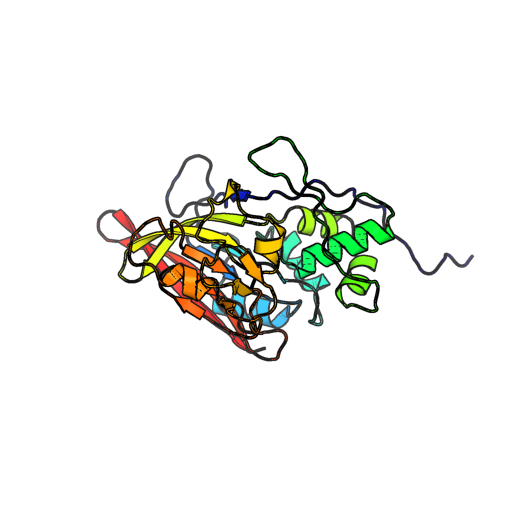94 257 TYR A C 1
ATOM 2070 O O . TYR A 1 257 ? 0.304 5.810 11.891 1.00 91.94 257 TYR A O 1
ATOM 2078 N N . THR A 1 258 ? 1.187 4.053 12.939 1.00 95.19 258 THR A N 1
ATOM 2079 C CA . THR A 1 258 ? 1.668 3.436 11.693 1.00 95.19 258 THR A CA 1
ATOM 2080 C C . THR A 1 258 ? 1.517 1.922 11.725 1.00 95.19 258 THR A C 1
ATOM 2082 O O . THR A 1 258 ? 1.898 1.288 12.712 1.00 95.19 258 THR A O 1
ATOM 2085 N N . ARG A 1 259 ? 1.040 1.338 10.629 1.00 97.44 259 ARG A N 1
ATOM 2086 C CA . ARG A 1 259 ? 0.862 -0.099 10.416 1.00 97.44 259 ARG A CA 1
ATOM 2087 C C . ARG A 1 259 ? 1.677 -0.530 9.198 1.00 97.44 259 ARG A C 1
ATOM 2089 O O . ARG A 1 259 ? 1.215 -0.393 8.073 1.00 97.44 259 ARG A O 1
ATOM 2096 N N . GLY A 1 260 ? 2.892 -1.012 9.439 1.00 98.31 260 GLY A N 1
ATOM 2097 C CA . GLY A 1 260 ? 3.735 -1.631 8.418 1.00 98.31 260 GLY A CA 1
ATOM 2098 C C . GLY A 1 260 ? 3.312 -3.077 8.236 1.00 98.31 260 GLY A C 1
ATOM 2099 O O . GLY A 1 260 ? 3.486 -3.868 9.165 1.00 98.31 260 GLY A O 1
ATOM 2100 N N . LEU A 1 261 ? 2.712 -3.378 7.088 1.00 98.75 261 LEU A N 1
ATOM 2101 C CA . LEU A 1 261 ? 2.080 -4.652 6.743 1.00 98.75 261 LEU A CA 1
ATOM 2102 C C . LEU A 1 261 ? 2.979 -5.554 5.893 1.00 98.75 261 LEU A C 1
ATOM 2104 O O . LEU A 1 261 ? 2.652 -6.725 5.727 1.00 98.75 261 LEU A O 1
ATOM 2108 N N . ASP A 1 262 ? 4.100 -5.050 5.383 1.00 98.44 262 ASP A N 1
ATOM 2109 C CA . ASP A 1 262 ? 5.059 -5.880 4.662 1.00 98.44 262 ASP A CA 1
ATOM 2110 C C . ASP A 1 262 ? 5.777 -6.824 5.634 1.00 98.44 262 ASP A C 1
ATOM 2112 O O . ASP A 1 262 ? 6.646 -6.436 6.417 1.00 98.44 262 ASP A O 1
ATOM 2116 N N . SER A 1 263 ? 5.365 -8.087 5.615 1.00 98.06 263 SER A N 1
ATOM 2117 C CA . SER A 1 263 ? 5.965 -9.168 6.393 1.00 98.06 263 SER A CA 1
ATOM 2118 C C . SER A 1 263 ? 6.853 -10.088 5.549 1.00 98.06 263 SER A C 1
ATOM 2120 O O . SER A 1 263 ? 7.143 -11.202 5.990 1.00 98.06 263 SER A O 1
ATOM 2122 N N . GLY A 1 264 ? 7.290 -9.624 4.371 1.00 97.50 264 GLY A N 1
ATOM 2123 C CA . GLY A 1 264 ? 8.277 -10.288 3.524 1.00 97.50 264 GLY A CA 1
ATOM 2124 C C . GLY A 1 264 ? 7.785 -11.579 2.879 1.00 97.50 264 GLY A C 1
ATOM 2125 O O . GLY A 1 264 ? 8.485 -12.588 2.947 1.00 97.50 264 GLY A O 1
ATOM 2126 N N . CYS A 1 265 ? 6.585 -11.584 2.291 1.00 97.44 265 CYS A N 1
ATOM 2127 C CA . CYS A 1 265 ? 6.041 -12.776 1.630 1.00 97.44 265 CYS A CA 1
ATOM 2128 C C . CYS A 1 265 ? 6.959 -13.283 0.501 1.00 97.44 265 CYS A C 1
ATOM 2130 O O . CYS A 1 265 ? 7.227 -14.477 0.415 1.00 97.44 265 CYS A O 1
ATOM 2132 N N . ASP A 1 266 ? 7.547 -12.371 -0.279 1.00 94.31 266 ASP A N 1
ATOM 2133 C CA . ASP A 1 266 ? 8.511 -12.671 -1.348 1.00 94.31 266 ASP A CA 1
ATOM 2134 C C . ASP A 1 266 ? 9.808 -13.338 -0.863 1.00 94.31 266 ASP A C 1
ATOM 2136 O O . ASP A 1 266 ? 10.556 -13.901 -1.660 1.00 94.31 266 ASP A O 1
ATOM 2140 N N . LYS A 1 267 ? 10.074 -13.288 0.445 1.00 94.31 267 LYS A N 1
ATOM 2141 C CA . LYS A 1 267 ? 11.274 -13.836 1.091 1.00 94.31 267 LYS A CA 1
ATOM 2142 C C . LYS A 1 267 ? 10.984 -15.084 1.930 1.00 94.31 267 LYS A C 1
ATOM 2144 O O . LYS A 1 267 ? 11.815 -15.445 2.761 1.00 94.31 267 LYS A O 1
ATOM 2149 N N . GLY A 1 268 ? 9.823 -15.721 1.749 1.00 95.44 268 GLY A N 1
ATOM 2150 C CA . GLY A 1 268 ? 9.392 -16.864 2.569 1.00 95.44 268 GLY A CA 1
ATOM 2151 C C . GLY A 1 268 ? 8.989 -16.464 3.993 1.00 95.44 268 GLY A C 1
ATOM 2152 O O . GLY A 1 268 ? 9.221 -17.195 4.956 1.00 95.44 268 GLY A O 1
ATOM 2153 N N . GLY A 1 269 ? 8.518 -15.224 4.153 1.00 97.81 269 GLY A N 1
ATOM 2154 C CA . GLY A 1 269 ? 7.996 -14.696 5.404 1.00 97.81 269 GLY A CA 1
ATOM 2155 C C . GLY A 1 269 ? 6.500 -14.961 5.533 1.00 97.81 269 GLY A C 1
ATOM 2156 O O . GLY A 1 269 ? 6.034 -16.093 5.604 1.00 97.81 269 GLY A O 1
ATOM 2157 N N . LYS A 1 270 ? 5.714 -13.891 5.632 1.00 98.50 270 LYS A N 1
ATOM 2158 C CA . LYS A 1 270 ? 4.251 -13.986 5.699 1.00 98.50 270 LYS A CA 1
ATOM 2159 C C . LYS A 1 270 ? 3.611 -12.976 4.773 1.00 98.50 270 LYS A C 1
ATOM 2161 O O . LYS A 1 270 ? 4.197 -11.926 4.507 1.00 98.50 270 LYS A O 1
ATOM 2166 N N . LEU A 1 271 ? 2.364 -13.226 4.398 1.00 98.81 271 LEU A N 1
ATOM 2167 C CA . LEU A 1 271 ? 1.477 -12.198 3.868 1.00 98.81 271 LEU A CA 1
ATOM 2168 C C . LEU A 1 271 ? 0.544 -11.721 4.982 1.00 98.81 271 LEU A C 1
ATOM 2170 O O . LEU A 1 271 ? -0.094 -12.534 5.657 1.00 98.81 271 LEU A O 1
ATOM 2174 N N . THR A 1 272 ? 0.466 -10.405 5.176 1.00 98.88 272 THR A N 1
ATOM 2175 C CA . THR A 1 272 ? -0.300 -9.780 6.262 1.00 98.88 272 THR A CA 1
ATOM 2176 C C . THR A 1 272 ? -1.440 -8.934 5.723 1.00 98.88 272 THR A C 1
ATOM 2178 O O . THR A 1 272 ? -1.286 -8.191 4.755 1.00 98.88 272 THR A O 1
ATOM 2181 N N . ALA A 1 273 ? -2.564 -8.973 6.435 1.00 98.75 273 ALA A N 1
ATOM 2182 C CA . ALA A 1 273 ? -3.628 -8.001 6.292 1.00 98.75 273 ALA A CA 1
ATOM 2183 C C . ALA A 1 273 ? -4.044 -7.364 7.617 1.00 98.75 273 ALA A C 1
ATOM 2185 O O . ALA A 1 273 ? -4.152 -8.047 8.639 1.00 98.75 273 ALA A O 1
ATOM 2186 N N . ALA A 1 274 ? -4.359 -6.071 7.569 1.00 98.56 274 ALA A N 1
ATOM 2187 C CA . ALA A 1 274 ? -5.109 -5.372 8.601 1.00 98.56 274 ALA A CA 1
ATOM 2188 C C . ALA A 1 274 ? -6.600 -5.355 8.237 1.00 98.56 274 ALA A C 1
ATOM 2190 O O . ALA A 1 274 ? -7.002 -4.850 7.191 1.00 98.56 274 ALA A O 1
ATOM 2191 N N . VAL A 1 275 ? -7.428 -5.921 9.111 1.00 98.19 275 VAL A N 1
ATOM 2192 C CA . VAL A 1 275 ? -8.883 -5.991 8.971 1.00 98.19 275 VAL A CA 1
ATOM 2193 C C . VAL A 1 275 ? -9.505 -4.990 9.929 1.00 98.19 275 VAL A C 1
ATOM 2195 O O . VAL A 1 275 ? -9.565 -5.237 11.133 1.00 98.19 275 VAL A O 1
ATOM 2198 N N . ILE A 1 276 ? -9.994 -3.880 9.388 1.00 96.88 276 ILE A N 1
ATOM 2199 C CA . ILE A 1 276 ? -10.750 -2.870 10.125 1.00 96.88 276 ILE A CA 1
ATOM 2200 C C . ILE A 1 276 ? -12.224 -3.234 10.017 1.00 96.88 276 ILE A C 1
ATOM 2202 O O . ILE A 1 276 ? -12.734 -3.418 8.915 1.00 96.88 276 ILE A O 1
ATOM 2206 N N . SER A 1 277 ? -12.920 -3.354 11.141 1.00 94.62 277 SER A N 1
ATOM 2207 C CA . SER A 1 277 ? -14.327 -3.751 11.185 1.00 94.62 277 SER A CA 1
ATOM 2208 C C . SER A 1 277 ? -15.150 -2.835 12.072 1.00 94.62 277 SER A C 1
ATOM 2210 O O . SER A 1 277 ? -14.675 -2.406 13.123 1.00 94.62 277 SER A O 1
ATOM 2212 N N . SER A 1 278 ? -16.391 -2.575 11.667 1.00 90.88 278 SER A N 1
ATOM 2213 C CA . SER A 1 278 ? -17.362 -1.858 12.482 1.00 90.88 278 SER A CA 1
ATOM 2214 C C . SER A 1 278 ? -18.269 -2.822 13.247 1.00 90.88 278 SER A C 1
ATOM 2216 O O . SER A 1 278 ? -18.769 -3.816 12.715 1.00 90.88 278 SER A O 1
ATOM 2218 N N . SER A 1 279 ? -18.510 -2.518 14.520 1.00 85.06 279 SER A N 1
ATOM 2219 C CA . SER A 1 279 ? -19.524 -3.176 15.339 1.00 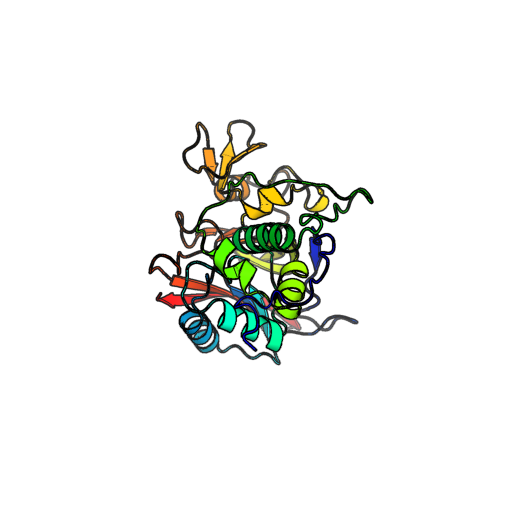85.06 279 SER A CA 1
ATOM 2220 C C . SER A 1 279 ? -20.455 -2.137 15.969 1.00 85.06 279 SER A C 1
ATOM 2222 O O . SER A 1 279 ? -20.049 -1.029 16.328 1.00 85.06 279 SER A O 1
ATOM 2224 N N . LYS A 1 280 ? -21.748 -2.466 16.076 1.00 74.38 280 LYS A N 1
ATOM 2225 C CA . LYS A 1 280 ? -22.737 -1.597 16.731 1.00 74.38 280 LYS A CA 1
ATOM 2226 C C . LYS A 1 280 ? -22.787 -1.915 18.223 1.00 74.38 280 LYS A C 1
ATOM 2228 O O . LYS A 1 280 ? -23.092 -3.048 18.596 1.00 74.38 280 LYS A O 1
ATOM 2233 N N . LYS A 1 281 ? -22.568 -0.922 19.092 1.00 63.66 281 LYS A N 1
ATOM 2234 C CA . LYS A 1 281 ? -22.856 -1.063 20.532 1.00 63.66 281 LYS A CA 1
ATOM 2235 C C . LYS A 1 281 ? -24.342 -0.841 20.838 1.00 63.66 281 LYS A C 1
ATOM 2237 O O . LYS A 1 281 ? -25.031 -0.072 20.163 1.00 63.66 281 LYS A O 1
ATOM 2242 N N . LYS A 1 282 ? -24.825 -1.445 21.936 1.00 49.91 282 LYS A N 1
ATOM 2243 C CA . LYS A 1 282 ? -26.070 -1.028 22.612 1.00 49.91 282 LYS A CA 1
ATOM 2244 C C . LYS A 1 282 ? -25.913 0.467 22.950 1.00 49.91 282 LYS A C 1
ATOM 2246 O O . LYS A 1 282 ? -25.021 0.779 23.731 1.00 49.91 282 LYS A O 1
ATOM 2251 N N . LYS A 1 283 ? -26.729 1.352 22.351 1.00 57.62 283 LYS A N 1
ATOM 2252 C CA . LYS A 1 283 ? -26.676 2.848 22.323 1.00 57.62 283 LYS A CA 1
ATOM 2253 C C . LYS A 1 283 ? -26.255 3.502 20.990 1.00 57.62 283 LYS A C 1
ATOM 2255 O O . LYS A 1 283 ? -26.126 4.718 20.944 1.00 57.62 283 LYS A O 1
ATOM 2260 N N . GLY A 1 284 ? -26.074 2.749 19.903 1.00 63.19 284 GLY A N 1
ATOM 2261 C CA . GLY A 1 284 ? -26.035 3.319 18.544 1.00 63.19 284 GLY A CA 1
ATOM 2262 C C . GLY A 1 284 ? -24.705 3.929 18.080 1.00 63.19 284 GLY A C 1
ATOM 2263 O O . GLY A 1 284 ? -24.609 4.291 16.916 1.00 63.19 284 GLY A O 1
ATOM 2264 N N . LYS A 1 285 ? -23.666 3.990 18.926 1.00 69.62 285 LYS A N 1
ATOM 2265 C CA . LYS A 1 285 ? -22.307 4.355 18.485 1.00 69.62 285 LYS A CA 1
ATOM 2266 C C . LYS A 1 285 ? -21.630 3.189 17.759 1.00 69.62 285 LYS A C 1
ATOM 2268 O O . LYS A 1 285 ? -21.615 2.068 18.285 1.00 69.62 285 LYS A O 1
ATOM 2273 N N . VAL A 1 286 ? -21.048 3.472 16.593 1.00 76.81 286 VAL A N 1
ATOM 2274 C CA . VAL A 1 286 ? -20.141 2.559 15.892 1.00 76.81 286 VAL A CA 1
ATOM 2275 C C . VAL A 1 286 ? -18.821 2.478 16.651 1.00 76.81 286 VAL A C 1
ATOM 2277 O O . VAL A 1 286 ? -18.271 3.486 17.090 1.00 76.81 286 VAL A O 1
ATOM 2280 N N . VAL A 1 287 ? -18.330 1.257 16.837 1.00 85.94 287 VAL A N 1
ATOM 2281 C CA . VAL A 1 287 ? -16.989 0.985 17.352 1.00 85.94 287 VAL A CA 1
ATOM 2282 C C . VAL A 1 287 ? -16.185 0.349 16.238 1.00 85.94 287 VAL A C 1
ATOM 2284 O O . VAL A 1 287 ? -16.662 -0.583 15.591 1.00 85.94 287 VAL A O 1
ATOM 2287 N N . LEU A 1 288 ? -14.983 0.872 16.018 1.00 91.38 288 LEU A N 1
ATOM 2288 C CA . LEU A 1 288 ? -14.037 0.318 15.063 1.00 91.38 288 LEU A CA 1
ATOM 2289 C C . LEU A 1 288 ? -13.029 -0.558 15.797 1.00 91.38 288 LEU A C 1
ATOM 2291 O O . LEU A 1 288 ? -12.489 -0.172 16.832 1.00 91.38 288 LEU A O 1
ATOM 2295 N N . GLU A 1 289 ? -12.780 -1.733 15.240 1.00 93.06 289 GLU A N 1
ATOM 2296 C CA . GLU A 1 289 ? -11.772 -2.678 15.708 1.00 93.06 289 GLU A CA 1
ATOM 2297 C C . GLU A 1 289 ? -10.839 -3.023 14.556 1.00 93.06 289 GLU A C 1
ATOM 2299 O O . GLU A 1 289 ? -11.287 -3.178 13.420 1.00 93.06 289 GLU A O 1
ATOM 2304 N N . GLU A 1 290 ? -9.557 -3.198 14.859 1.00 95.19 290 GLU A N 1
ATOM 2305 C CA . GLU A 1 290 ? -8.555 -3.681 13.915 1.00 95.19 290 GLU A CA 1
ATOM 2306 C C . GLU A 1 290 ? -8.047 -5.052 14.355 1.00 95.19 290 GLU A C 1
ATOM 2308 O O . GLU A 1 290 ? -7.766 -5.279 15.534 1.00 95.19 290 GLU A O 1
ATOM 2313 N N . LYS A 1 291 ? -7.929 -5.978 13.402 1.00 96.62 291 LYS A N 1
ATOM 2314 C CA . LYS A 1 291 ? -7.346 -7.307 13.609 1.00 96.62 291 LYS A CA 1
ATOM 2315 C C . LYS A 1 291 ? -6.333 -7.604 12.521 1.00 96.62 291 LYS A C 1
ATOM 2317 O O . LYS A 1 291 ? -6.588 -7.332 11.353 1.00 96.62 291 LYS A O 1
ATOM 2322 N N . ILE A 1 292 ? -5.218 -8.214 12.902 1.00 98.19 292 ILE A N 1
ATOM 2323 C CA . ILE A 1 292 ? -4.209 -8.676 11.953 1.00 98.19 292 ILE A CA 1
ATOM 2324 C C . ILE A 1 292 ? -4.483 -10.130 11.577 1.00 98.19 292 ILE A C 1
ATOM 2326 O O . ILE A 1 292 ? -4.732 -10.970 12.442 1.00 98.19 292 ILE A O 1
ATOM 2330 N N . VAL A 1 293 ? -4.440 -10.419 10.281 1.00 98.56 293 VAL A N 1
ATOM 2331 C CA . VAL A 1 293 ? -4.535 -11.769 9.718 1.00 98.56 293 VAL A CA 1
ATOM 2332 C C . VAL A 1 293 ? -3.254 -12.041 8.945 1.00 98.56 293 VAL A C 1
ATOM 2334 O O . VAL A 1 293 ? -2.831 -11.198 8.160 1.00 98.56 293 VAL A O 1
ATOM 2337 N N . GLN A 1 294 ? -2.648 -13.209 9.158 1.00 98.56 294 GLN A N 1
ATOM 2338 C CA . GLN A 1 294 ? -1.448 -13.623 8.433 1.00 98.56 294 GLN A CA 1
ATOM 2339 C C . GLN A 1 294 ? -1.580 -15.038 7.873 1.00 98.56 294 GLN A C 1
ATOM 2341 O O . GLN A 1 294 ? -2.283 -15.894 8.432 1.00 98.56 294 GLN A O 1
ATOM 2346 N N . VAL A 1 295 ? -0.857 -15.275 6.786 1.00 98.56 295 VAL A N 1
ATOM 2347 C CA . VAL A 1 295 ? -0.591 -16.591 6.197 1.00 98.56 295 VAL A CA 1
ATOM 2348 C C . VAL A 1 295 ? 0.897 -16.712 5.927 1.00 98.56 295 VAL A C 1
ATOM 2350 O O . VAL A 1 295 ? 1.563 -15.695 5.746 1.00 98.56 295 VAL A O 1
ATOM 2353 N N . ASP A 1 296 ? 1.402 -17.936 5.937 1.00 98.25 296 ASP A N 1
ATOM 2354 C CA . ASP A 1 296 ? 2.804 -18.197 5.640 1.00 98.25 296 ASP A CA 1
ATOM 2355 C C . ASP A 1 296 ? 3.016 -18.188 4.121 1.00 98.25 296 ASP A C 1
ATOM 2357 O O . ASP A 1 296 ? 2.136 -18.631 3.374 1.00 98.25 296 ASP A O 1
ATOM 2361 N N . CYS A 1 297 ? 4.158 -17.636 3.722 1.00 94.56 297 CYS A N 1
ATOM 2362 C CA . CYS A 1 297 ? 4.771 -17.753 2.408 1.00 94.56 297 CYS A CA 1
ATOM 2363 C C . CYS A 1 297 ? 6.085 -18.543 2.617 1.00 94.56 297 CYS A C 1
ATOM 2365 O O . CYS A 1 297 ? 6.549 -19.182 1.661 1.00 94.56 297 CYS A O 1
#